Protein AF-0000000084916469 (afdb_homodimer)

Structure (mmCIF, N/CA/C/O backbone):
data_AF-0000000084916469-model_v1
#
loop_
_entity.id
_entity.type
_entity.pdbx_description
1 polymer 'Putative DNA binding protein'
#
loop_
_atom_site.group_PDB
_atom_site.id
_atom_site.type_symbol
_atom_site.label_atom_id
_atom_site.label_alt_id
_atom_site.label_comp_id
_atom_site.label_asym_id
_atom_site.label_entity_id
_atom_site.label_seq_id
_atom_site.pdbx_PDB_ins_code
_atom_site.Cartn_x
_atom_site.Cartn_y
_atom_site.Cartn_z
_atom_site.occupancy
_atom_site.B_iso_or_equiv
_atom_site.auth_seq_id
_atom_site.auth_comp_id
_atom_site.auth_asym_id
_atom_site.auth_atom_id
_atom_site.pdbx_PDB_model_num
ATOM 1 N N . MET A 1 1 ? -2.982 -16.844 7.406 1 73.62 1 MET A N 1
ATOM 2 C CA . MET A 1 1 ? -3.254 -16.688 5.98 1 73.62 1 MET A CA 1
ATOM 3 C C . MET A 1 1 ? -2 -16.953 5.156 1 73.62 1 MET A C 1
ATOM 5 O O . MET A 1 1 ? -0.889 -16.641 5.586 1 73.62 1 MET A O 1
ATOM 9 N N . GLU A 1 2 ? -2.219 -17.719 3.98 1 87.62 2 GLU A N 1
ATOM 10 C CA . GLU A 1 2 ? -1.067 -18.172 3.205 1 87.62 2 GLU A CA 1
ATOM 11 C C . GLU A 1 2 ? -0.455 -17.016 2.408 1 87.62 2 GLU A C 1
ATOM 13 O O . GLU A 1 2 ? -1.163 -16.109 1.979 1 87.62 2 GLU A O 1
ATOM 18 N N . SER A 1 3 ? 0.852 -16.906 2.395 1 94.69 3 SER A N 1
ATOM 19 C CA . SER A 1 3 ? 1.575 -16.016 1.499 1 94.69 3 SER A CA 1
ATOM 20 C C . SER A 1 3 ? 1.39 -16.422 0.041 1 94.69 3 SER A C 1
ATOM 22 O O . SER A 1 3 ? 0.866 -17.5 -0.247 1 94.69 3 SER A O 1
ATOM 24 N N . LEU A 1 4 ? 1.804 -15.539 -0.846 1 98.31 4 LEU A N 1
ATOM 25 C CA . LEU A 1 4 ? 1.754 -15.859 -2.27 1 98.31 4 LEU A CA 1
ATOM 26 C C . LEU A 1 4 ? 2.568 -17.109 -2.574 1 98.31 4 LEU A C 1
ATOM 28 O O . LEU A 1 4 ? 2.111 -17.984 -3.309 1 98.31 4 LEU A O 1
ATOM 32 N N . ALA A 1 5 ? 3.732 -17.203 -2.018 1 98.12 5 ALA A N 1
ATOM 33 C CA . ALA A 1 5 ? 4.625 -18.328 -2.238 1 98.12 5 ALA A CA 1
ATOM 34 C C . ALA A 1 5 ? 3.949 -19.641 -1.859 1 98.12 5 ALA A C 1
ATOM 36 O O . ALA A 1 5 ? 3.971 -20.609 -2.631 1 98.12 5 ALA A O 1
ATOM 37 N N . GLU A 1 6 ? 3.32 -19.656 -0.751 1 97.81 6 GLU A N 1
ATOM 38 C CA . GLU A 1 6 ? 2.656 -20.859 -0.253 1 97.81 6 GLU A CA 1
ATOM 39 C C . GLU A 1 6 ? 1.469 -21.234 -1.134 1 97.81 6 GLU A C 1
ATOM 41 O O . GLU A 1 6 ? 1.223 -22.422 -1.378 1 97.81 6 GLU A O 1
ATOM 46 N N . VAL A 1 7 ? 0.757 -20.219 -1.548 1 98.31 7 VAL A N 1
ATOM 47 C CA . VAL A 1 7 ? -0.399 -20.453 -2.406 1 98.31 7 VAL A CA 1
ATOM 48 C C . VAL A 1 7 ? 0.051 -21.109 -3.711 1 98.31 7 VAL A C 1
ATOM 50 O O . VAL A 1 7 ? -0.557 -22.078 -4.168 1 98.31 7 VAL A O 1
ATOM 53 N N . LEU A 1 8 ? 1.105 -20.594 -4.273 1 98.75 8 LEU A N 1
ATOM 54 C CA . LEU A 1 8 ? 1.618 -21.125 -5.531 1 98.75 8 LEU A CA 1
ATOM 55 C C . LEU A 1 8 ? 2.094 -22.562 -5.363 1 98.75 8 LEU A C 1
ATOM 57 O O . LEU A 1 8 ? 1.742 -23.438 -6.16 1 98.75 8 LEU A O 1
ATOM 61 N N . LYS A 1 9 ? 2.793 -22.781 -4.332 1 98.56 9 LYS A N 1
ATOM 62 C CA . LYS A 1 9 ? 3.318 -24.109 -4.07 1 98.56 9 LYS A CA 1
ATOM 63 C C . LYS A 1 9 ? 2.189 -25.125 -3.85 1 98.56 9 LYS A C 1
ATOM 65 O O . LYS A 1 9 ? 2.17 -26.188 -4.469 1 98.56 9 LYS A O 1
ATOM 70 N N . SER A 1 10 ? 1.299 -24.75 -3.006 1 98.5 10 SER A N 1
ATOM 71 C CA . SER A 1 10 ? 0.174 -25.625 -2.697 1 98.5 10 SER A CA 1
ATOM 72 C C . SER A 1 10 ? -0.641 -25.938 -3.945 1 98.5 10 SER A C 1
ATOM 74 O O . SER A 1 10 ? -1.065 -27.078 -4.145 1 98.5 10 SER A O 1
ATOM 76 N N . ALA A 1 11 ? -0.912 -24.969 -4.738 1 98.5 11 ALA A N 1
ATOM 77 C CA . ALA A 1 11 ? -1.689 -25.156 -5.957 1 98.5 11 ALA A CA 1
ATOM 78 C C . ALA A 1 11 ? -0.967 -26.078 -6.93 1 98.5 11 ALA A C 1
ATOM 80 O O . ALA A 1 11 ? -1.586 -26.953 -7.539 1 98.5 11 ALA A O 1
ATOM 81 N N . ARG A 1 12 ? 0.37 -25.812 -7.09 1 98.69 12 ARG A N 1
ATOM 82 C CA . ARG A 1 12 ? 1.152 -26.672 -7.969 1 98.69 12 ARG A CA 1
ATOM 83 C C . ARG A 1 12 ? 1.082 -28.125 -7.516 1 98.69 12 ARG A C 1
ATOM 85 O O . ARG A 1 12 ? 0.833 -29.016 -8.32 1 98.69 12 ARG A O 1
ATOM 92 N N . GLU A 1 13 ? 1.247 -28.328 -6.227 1 98.56 13 GLU A N 1
ATOM 93 C CA . GLU A 1 13 ? 1.249 -29.672 -5.66 1 98.56 13 GLU A CA 1
ATOM 94 C C . GLU A 1 13 ? -0.126 -30.328 -5.781 1 98.56 13 GLU A C 1
ATOM 96 O O . GLU A 1 13 ? -0.231 -31.516 -6.07 1 98.56 13 GLU A O 1
ATOM 101 N N . ALA A 1 14 ? -1.117 -29.609 -5.566 1 98.31 14 ALA A N 1
ATOM 102 C CA . ALA A 1 14 ? -2.484 -30.125 -5.664 1 98.31 14 ALA A CA 1
ATOM 103 C C . ALA A 1 14 ? -2.789 -30.609 -7.078 1 98.31 14 ALA A C 1
ATOM 105 O O . ALA A 1 14 ? -3.566 -31.547 -7.266 1 98.31 14 ALA A O 1
ATOM 106 N N . LYS A 1 15 ? -2.123 -30.016 -8.047 1 98 15 LYS A N 1
ATOM 107 C CA . LYS A 1 15 ? -2.344 -30.375 -9.445 1 98 15 LYS A CA 1
ATOM 108 C C . LYS A 1 15 ? -1.386 -31.484 -9.891 1 98 15 LYS A C 1
ATOM 110 O O . LYS A 1 15 ? -1.443 -31.938 -11.031 1 98 15 LYS A O 1
ATOM 115 N N . GLY A 1 16 ? -0.458 -31.734 -8.938 1 98.25 16 GLY A N 1
ATOM 116 C CA . GLY A 1 16 ? 0.503 -32.781 -9.234 1 98.25 16 GLY A CA 1
ATOM 117 C C . GLY A 1 16 ? 1.553 -32.375 -10.242 1 98.25 16 GLY A C 1
ATOM 118 O O . GLY A 1 16 ? 2.113 -33.219 -10.945 1 98.25 16 GLY A O 1
ATOM 119 N N . LEU A 1 17 ? 1.794 -31.156 -10.32 1 98.56 17 LEU A N 1
ATOM 120 C CA . LEU A 1 17 ? 2.754 -30.656 -11.297 1 98.56 17 LEU A CA 1
ATOM 121 C C . LEU A 1 17 ? 4.148 -30.547 -10.688 1 98.56 17 LEU A C 1
ATOM 123 O O . LEU A 1 17 ? 4.289 -30.203 -9.508 1 98.56 17 LEU A O 1
ATOM 127 N N . LEU A 1 18 ? 5.078 -30.828 -11.531 1 98.69 18 LEU A N 1
ATOM 128 C CA . LEU A 1 18 ? 6.461 -30.547 -11.164 1 98.69 18 LEU A CA 1
ATOM 129 C C . LEU A 1 18 ? 6.805 -29.078 -11.414 1 98.69 18 LEU A C 1
ATOM 131 O O . LEU A 1 18 ? 6.105 -28.391 -12.164 1 98.69 18 LEU A O 1
ATOM 135 N N . LEU A 1 19 ? 7.855 -28.609 -10.75 1 98.81 19 LEU A N 1
ATOM 136 C CA . LEU A 1 19 ? 8.281 -27.219 -10.945 1 98.81 19 LEU A CA 1
ATOM 137 C C . LEU A 1 19 ? 8.562 -26.938 -12.414 1 98.81 19 LEU A C 1
ATOM 139 O O . LEU A 1 19 ? 8.164 -25.891 -12.938 1 98.81 19 LEU A O 1
ATOM 143 N N . ARG A 1 20 ? 9.203 -27.891 -13.117 1 98.56 20 ARG A N 1
ATOM 144 C CA . ARG A 1 20 ? 9.586 -27.719 -14.516 1 98.56 20 ARG A CA 1
ATOM 145 C C . ARG A 1 20 ? 8.359 -27.625 -15.414 1 98.56 20 ARG A C 1
ATOM 147 O O . ARG A 1 20 ? 8.383 -26.953 -16.438 1 98.56 20 ARG A O 1
ATOM 154 N N . GLU A 1 21 ? 7.32 -28.266 -15.039 1 98.75 21 GLU A N 1
ATOM 155 C CA . GLU A 1 21 ? 6.09 -28.219 -15.82 1 98.75 21 GLU A CA 1
ATOM 156 C C . GLU A 1 21 ? 5.402 -26.859 -15.695 1 98.75 21 GLU A C 1
ATOM 158 O O . GLU A 1 21 ? 4.898 -26.328 -16.688 1 98.75 21 GLU A O 1
ATOM 163 N N . VAL A 1 22 ? 5.395 -26.359 -14.508 1 98.81 22 VAL A N 1
ATOM 164 C CA . VAL A 1 22 ? 4.855 -25.031 -14.32 1 98.81 22 VAL A CA 1
ATOM 165 C C . VAL A 1 22 ? 5.688 -24.016 -15.109 1 98.81 22 VAL A C 1
ATOM 167 O O . VAL A 1 22 ? 5.141 -23.156 -15.797 1 98.81 22 VAL A O 1
ATOM 170 N N . ALA A 1 23 ? 7.016 -24.109 -14.992 1 98.81 23 ALA A N 1
ATOM 171 C CA . ALA A 1 23 ? 7.938 -23.219 -15.695 1 98.81 23 ALA A CA 1
ATOM 172 C C . ALA A 1 23 ? 7.645 -23.203 -17.188 1 98.81 23 ALA A C 1
ATOM 174 O O . ALA A 1 23 ? 7.613 -22.125 -17.812 1 98.81 23 ALA A O 1
ATOM 175 N N . TYR A 1 24 ? 7.43 -24.312 -17.734 1 98.56 24 TYR A N 1
ATOM 176 C CA . TYR A 1 24 ? 7.098 -24.438 -19.156 1 98.56 24 TYR A CA 1
ATOM 177 C C . T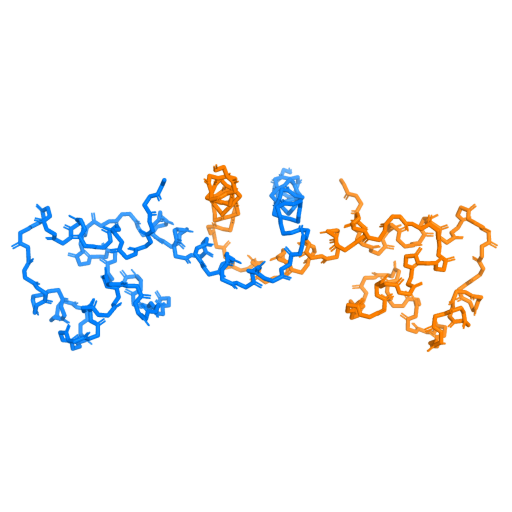YR A 1 24 ? 5.801 -23.703 -19.469 1 98.56 24 TYR A C 1
ATOM 179 O O . TYR A 1 24 ? 5.738 -22.938 -20.438 1 98.56 24 TYR A O 1
ATOM 187 N N . LEU A 1 25 ? 4.785 -23.891 -18.641 1 98.12 25 LEU A N 1
ATOM 188 C CA . LEU A 1 25 ? 3.459 -23.344 -18.875 1 98.12 25 LEU A CA 1
ATOM 189 C C . LEU A 1 25 ? 3.496 -21.812 -18.828 1 98.12 25 LEU A C 1
ATOM 191 O O . LEU A 1 25 ? 2.699 -21.141 -19.484 1 98.12 25 LEU A O 1
ATOM 195 N N . ILE A 1 26 ? 4.414 -21.25 -18.078 1 98.31 26 ILE A N 1
ATOM 196 C CA . ILE A 1 26 ? 4.406 -19.797 -17.922 1 98.31 26 ILE A CA 1
ATOM 197 C C . ILE A 1 26 ? 5.594 -19.203 -18.672 1 98.31 26 ILE A C 1
ATOM 199 O O . ILE A 1 26 ? 5.902 -18.016 -18.516 1 98.31 26 ILE A O 1
ATOM 203 N N . ASP A 1 27 ? 6.32 -20 -19.406 1 98.25 27 ASP A N 1
ATOM 204 C CA . ASP A 1 27 ? 7.441 -19.578 -20.234 1 98.25 27 ASP A CA 1
ATOM 205 C C . ASP A 1 27 ? 8.547 -18.953 -19.391 1 98.25 27 ASP A C 1
ATOM 207 O O . ASP A 1 27 ? 8.953 -17.812 -19.641 1 98.25 27 ASP A O 1
ATOM 211 N N . SER A 1 28 ? 8.953 -19.703 -18.406 1 98.12 28 SER A N 1
ATOM 212 C CA . SER A 1 28 ? 10 -19.266 -17.5 1 98.12 28 SER A CA 1
ATOM 213 C C . SER A 1 28 ? 10.977 -20.391 -17.172 1 98.12 28 SER A C 1
ATOM 215 O O . SER A 1 28 ? 10.867 -21.484 -17.734 1 98.12 28 SER A O 1
ATOM 217 N N . ASP A 1 29 ? 11.938 -20.078 -16.406 1 97.81 29 ASP A N 1
ATOM 218 C CA . ASP A 1 29 ? 12.883 -21.109 -15.984 1 97.81 29 ASP A CA 1
ATOM 219 C C . ASP A 1 29 ? 12.477 -21.719 -14.641 1 97.81 29 ASP A C 1
ATOM 221 O O . ASP A 1 29 ? 11.859 -21.047 -13.812 1 97.81 29 ASP A O 1
ATOM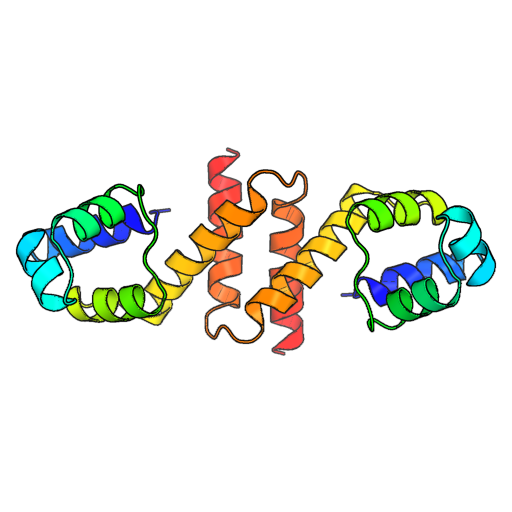 225 N N . THR A 1 30 ? 12.828 -23.016 -14.531 1 98.56 30 THR A N 1
ATOM 226 C CA . THR A 1 30 ? 12.469 -23.781 -13.344 1 98.56 30 THR A CA 1
ATOM 227 C C . THR A 1 30 ? 13.031 -23.141 -12.086 1 98.56 30 THR A C 1
ATOM 229 O O . THR A 1 30 ? 12.367 -23.109 -11.047 1 98.56 30 THR A O 1
ATOM 232 N N . ALA A 1 31 ? 14.148 -22.594 -12.141 1 98.69 31 ALA A N 1
ATOM 233 C CA . ALA A 1 31 ? 14.781 -21.953 -10.992 1 98.69 31 ALA A CA 1
ATOM 234 C C . ALA A 1 31 ? 13.977 -20.75 -10.516 1 98.69 31 ALA A C 1
ATOM 236 O O . ALA A 1 31 ? 13.836 -20.531 -9.305 1 98.69 31 ALA A O 1
ATOM 237 N N . LEU A 1 32 ? 13.508 -19.984 -11.391 1 98.56 32 LEU A N 1
ATOM 238 C CA . LEU A 1 32 ? 12.727 -18.797 -11.055 1 98.56 32 LEU A CA 1
ATOM 239 C C . LEU A 1 32 ? 11.414 -19.172 -10.383 1 98.56 32 LEU A C 1
ATOM 241 O O . LEU A 1 32 ? 11.023 -18.562 -9.383 1 98.56 32 LEU A O 1
ATOM 245 N N . VAL A 1 33 ? 10.766 -20.156 -10.922 1 98.69 33 VAL A N 1
ATOM 246 C CA . VAL A 1 33 ? 9.523 -20.625 -10.32 1 98.69 33 VAL A CA 1
ATOM 247 C C . VAL A 1 33 ? 9.789 -21.125 -8.898 1 98.69 33 VAL A C 1
ATOM 249 O O . VAL A 1 33 ? 9 -20.859 -7.988 1 98.69 33 VAL A O 1
ATOM 252 N N . SER A 1 34 ? 10.883 -21.812 -8.75 1 98.75 34 SER A N 1
ATOM 253 C CA . SER A 1 34 ? 11.273 -22.25 -7.41 1 98.75 34 SER A CA 1
ATOM 254 C C . SER A 1 34 ? 11.438 -21.078 -6.465 1 98.75 34 SER A C 1
ATOM 256 O O . SER A 1 34 ? 10.961 -21.109 -5.328 1 98.75 34 SER A O 1
ATOM 258 N N . LYS A 1 35 ? 12.062 -20.016 -6.922 1 98.69 35 LYS A N 1
ATOM 259 C CA . LYS A 1 35 ? 12.266 -18.828 -6.109 1 98.69 35 LYS A CA 1
ATOM 260 C C . LYS A 1 35 ? 10.93 -18.172 -5.75 1 98.69 35 LYS A C 1
ATOM 262 O O . LYS A 1 35 ? 10.781 -17.609 -4.664 1 98.69 35 LYS A O 1
ATOM 267 N N . PHE A 1 36 ? 9.953 -18.203 -6.66 1 98.62 36 PHE A N 1
ATOM 268 C CA . PHE A 1 36 ? 8.617 -17.688 -6.367 1 98.62 36 PHE A CA 1
ATOM 269 C C . PHE A 1 36 ? 7.988 -18.453 -5.211 1 98.62 36 PHE A C 1
ATOM 271 O O . PHE A 1 36 ? 7.477 -17.859 -4.262 1 98.62 36 PHE A O 1
ATOM 278 N N . GLU A 1 37 ? 8.148 -19.812 -5.25 1 98.25 37 GLU A N 1
ATOM 279 C CA . GLU A 1 37 ? 7.453 -20.672 -4.289 1 98.25 37 GLU A CA 1
ATOM 280 C C . GLU A 1 37 ? 8.148 -20.656 -2.934 1 98.25 37 GLU A C 1
ATOM 282 O O . GLU A 1 37 ? 7.578 -21.094 -1.931 1 98.25 37 GLU A O 1
ATOM 287 N N . LYS A 1 38 ? 9.391 -20.172 -2.928 1 97.31 38 LYS A N 1
ATOM 288 C CA . LYS A 1 38 ? 10.133 -20.047 -1.676 1 97.31 38 LYS A CA 1
ATOM 289 C C . LYS A 1 38 ? 10.008 -18.641 -1.1 1 97.31 38 LYS A C 1
ATOM 291 O O . LYS A 1 38 ? 10.406 -18.391 0.041 1 97.31 38 LYS A O 1
ATOM 296 N N . GLY A 1 39 ? 9.539 -17.766 -1.838 1 96.94 39 GLY A N 1
ATOM 297 C CA . GLY A 1 39 ? 9.398 -16.391 -1.399 1 96.94 39 GLY A CA 1
ATOM 298 C C . GLY A 1 39 ? 10.656 -15.562 -1.608 1 96.94 39 GLY A C 1
ATOM 299 O O . GLY A 1 39 ? 10.75 -14.438 -1.116 1 96.94 39 GLY A O 1
ATOM 300 N N . ASP A 1 40 ? 11.594 -16.078 -2.367 1 97.12 40 ASP A N 1
ATOM 301 C CA . ASP A 1 40 ? 12.875 -15.406 -2.586 1 97.12 40 ASP A CA 1
ATOM 302 C C . ASP A 1 40 ? 12.758 -14.336 -3.666 1 97.12 40 ASP A C 1
ATOM 304 O O . ASP A 1 40 ? 13.594 -13.43 -3.74 1 97.12 40 ASP A O 1
ATOM 308 N N . ARG A 1 41 ? 11.773 -14.461 -4.562 1 97.44 41 ARG A N 1
ATOM 309 C CA . ARG A 1 41 ? 11.477 -13.492 -5.621 1 97.44 41 ARG A CA 1
ATOM 310 C C . ARG A 1 41 ? 9.977 -13.32 -5.801 1 97.44 41 ARG A C 1
ATOM 312 O O . ARG A 1 41 ? 9.219 -14.289 -5.738 1 97.44 41 ARG A O 1
ATOM 319 N N . LYS A 1 42 ? 9.609 -12.133 -5.996 1 96.56 42 LYS A N 1
ATOM 320 C CA . LYS A 1 42 ? 8.195 -11.859 -6.258 1 96.56 42 LYS A CA 1
ATOM 321 C C . LYS A 1 42 ? 7.914 -11.812 -7.758 1 96.56 42 LYS A C 1
ATOM 323 O O . LYS A 1 42 ? 8.633 -11.148 -8.516 1 96.56 42 LYS A O 1
ATOM 328 N N . PRO A 1 43 ? 6.898 -12.484 -8.172 1 98.38 43 PRO A N 1
ATOM 329 C CA . PRO A 1 43 ? 6.531 -12.422 -9.586 1 98.38 43 PRO A CA 1
ATOM 330 C C . PRO A 1 43 ? 6.07 -11.031 -10.016 1 98.38 43 PRO A C 1
ATOM 332 O O . PRO A 1 43 ? 5.598 -10.25 -9.188 1 98.38 43 PRO A O 1
ATOM 335 N N . THR A 1 44 ? 6.23 -10.758 -11.297 1 97.44 44 THR A N 1
ATOM 336 C CA . THR A 1 44 ? 5.637 -9.562 -11.891 1 97.44 44 THR A CA 1
ATOM 337 C C . THR A 1 44 ? 4.141 -9.75 -12.109 1 97.44 44 THR A C 1
ATOM 339 O O . THR A 1 44 ? 3.621 -10.859 -11.961 1 97.44 44 THR A O 1
ATOM 342 N N . ARG A 1 45 ? 3.469 -8.719 -12.461 1 96.19 45 ARG A N 1
ATOM 343 C CA . ARG A 1 45 ? 2.037 -8.797 -12.742 1 96.19 45 ARG A CA 1
ATOM 344 C C . ARG A 1 45 ? 1.746 -9.781 -13.859 1 96.19 45 ARG A C 1
ATOM 346 O O . ARG A 1 45 ? 0.815 -10.586 -13.766 1 96.19 45 ARG A O 1
ATOM 353 N N . ILE A 1 46 ? 2.496 -9.695 -14.852 1 97.25 46 ILE A N 1
ATOM 354 C CA . ILE A 1 46 ? 2.324 -10.578 -16 1 97.25 46 ILE A CA 1
ATOM 355 C C . ILE A 1 46 ? 2.531 -12.031 -15.562 1 97.25 46 ILE A C 1
ATOM 357 O O . ILE A 1 46 ? 1.762 -12.914 -15.938 1 97.25 46 ILE A O 1
ATOM 361 N N . GLN A 1 47 ? 3.477 -12.273 -14.766 1 98.38 47 GLN A N 1
ATOM 362 C CA . GLN A 1 47 ? 3.762 -13.617 -14.273 1 98.38 47 GLN A CA 1
ATOM 363 C C . GLN A 1 47 ? 2.623 -14.141 -13.406 1 98.38 47 GLN A C 1
ATOM 365 O O . GLN A 1 47 ? 2.301 -15.328 -13.445 1 98.38 47 GLN A O 1
ATOM 370 N N . ILE A 1 48 ? 2.068 -13.25 -12.672 1 98.62 48 ILE A N 1
ATOM 371 C CA . ILE A 1 48 ? 0.939 -13.625 -11.828 1 98.62 48 ILE A CA 1
ATOM 372 C C . ILE A 1 48 ? -0.221 -14.102 -12.695 1 98.62 48 ILE A C 1
ATOM 374 O O . ILE A 1 48 ? -0.857 -15.117 -12.398 1 98.62 48 ILE A O 1
ATOM 378 N N . ASP A 1 49 ? -0.477 -1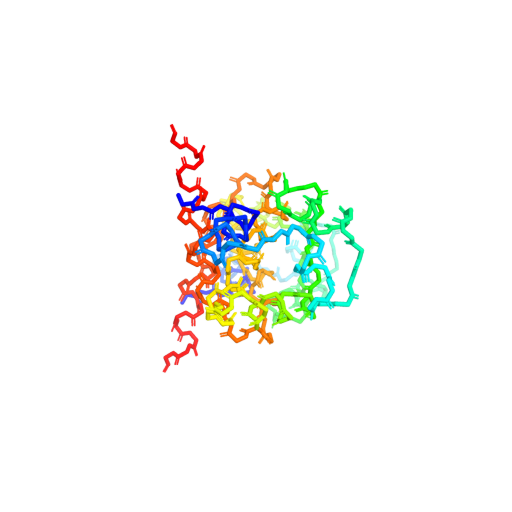3.414 -13.742 1 98.19 49 ASP A N 1
ATOM 379 C CA . ASP A 1 49 ? -1.562 -13.797 -14.641 1 98.19 49 ASP A CA 1
ATOM 380 C C . ASP A 1 49 ? -1.298 -15.164 -15.273 1 98.19 49 ASP A C 1
ATOM 382 O O . ASP A 1 49 ? -2.199 -16 -15.352 1 98.19 49 ASP A O 1
ATOM 386 N N . LYS A 1 50 ? -0.123 -15.359 -15.656 1 98.75 50 LYS A N 1
ATOM 387 C CA . LYS A 1 50 ? 0.255 -16.641 -16.234 1 98.75 50 LYS A CA 1
ATOM 388 C C . LYS A 1 50 ? 0.145 -17.766 -15.219 1 98.75 50 LYS A C 1
ATOM 390 O O . LYS A 1 50 ? -0.332 -18.859 -15.539 1 98.75 50 LYS A O 1
ATOM 395 N N . LEU A 1 51 ? 0.57 -17.484 -14.031 1 98.81 51 LEU A N 1
ATOM 396 C CA . LEU A 1 51 ? 0.524 -18.469 -12.969 1 98.81 51 LEU A CA 1
ATOM 397 C C . LEU A 1 51 ? -0.917 -18.828 -12.617 1 98.81 51 LEU A C 1
ATOM 399 O O . LEU A 1 51 ? -1.231 -20 -12.375 1 98.81 51 LEU A O 1
ATOM 403 N N . ALA A 1 52 ? -1.723 -17.812 -12.586 1 98.81 52 ALA A N 1
ATOM 404 C CA . ALA A 1 52 ? -3.135 -18.062 -12.312 1 98.81 52 ALA A CA 1
ATOM 405 C C . ALA A 1 52 ? -3.723 -19.047 -13.328 1 98.81 52 ALA A C 1
ATOM 407 O O . ALA A 1 52 ? -4.418 -20 -12.961 1 98.81 52 ALA A O 1
ATOM 408 N N . THR A 1 53 ? -3.379 -18.828 -14.547 1 98.62 53 THR A N 1
ATOM 409 C CA . THR A 1 53 ? -3.875 -19.672 -15.633 1 98.62 53 THR A CA 1
ATOM 410 C C . THR A 1 53 ? -3.277 -21.078 -15.539 1 98.62 53 THR A C 1
ATOM 412 O O . THR A 1 53 ? -4.004 -22.078 -15.555 1 98.62 53 THR A O 1
ATOM 415 N N . ALA A 1 54 ? -2 -21.141 -15.344 1 98.56 54 ALA A N 1
ATOM 416 C CA . ALA A 1 54 ? -1.276 -22.422 -15.328 1 98.56 54 ALA A CA 1
ATOM 417 C C . ALA A 1 54 ? -1.754 -23.297 -14.18 1 98.56 54 ALA A C 1
ATOM 419 O O . ALA A 1 54 ? -1.814 -24.531 -14.32 1 98.56 54 ALA A O 1
ATOM 420 N N . LEU A 1 55 ? -2.148 -22.703 -13.109 1 98.75 55 LEU A N 1
ATOM 421 C CA . LEU A 1 55 ? -2.467 -23.453 -11.906 1 98.75 55 LEU A CA 1
ATOM 422 C C . LEU A 1 55 ? -3.969 -23.469 -11.648 1 98.75 55 LEU A C 1
ATOM 424 O O . LEU A 1 55 ? -4.422 -23.906 -10.594 1 98.75 55 LEU A O 1
ATOM 428 N N . SER A 1 56 ? -4.738 -22.922 -12.562 1 98.44 56 SER A N 1
ATOM 429 C CA . SER A 1 56 ? -6.195 -22.875 -12.5 1 98.44 56 SER A CA 1
ATOM 430 C C . SER A 1 56 ? -6.668 -22.188 -11.227 1 98.44 56 SER A C 1
ATOM 432 O O . SER A 1 56 ? -7.523 -22.703 -10.508 1 98.44 56 SER A O 1
ATOM 434 N N . LEU A 1 57 ? -6.062 -21.062 -11.008 1 98.62 57 LEU A N 1
ATOM 435 C CA . LEU A 1 57 ? -6.445 -20.219 -9.883 1 98.62 57 LEU A CA 1
ATOM 436 C C . LEU A 1 57 ? -7.27 -19.031 -10.352 1 98.62 57 LEU A C 1
ATOM 438 O O . LEU A 1 57 ? -7.168 -18.609 -11.508 1 98.62 57 LEU A O 1
ATOM 442 N N . ASN A 1 58 ? -8.086 -18.547 -9.438 1 98.31 58 ASN A N 1
ATOM 443 C CA . ASN A 1 58 ? -8.797 -17.312 -9.727 1 98.31 58 ASN A CA 1
ATOM 444 C C . ASN A 1 58 ? -7.832 -16.125 -9.867 1 98.31 58 ASN A C 1
ATOM 446 O O . ASN A 1 58 ? -7.109 -15.805 -8.93 1 98.31 58 ASN A O 1
ATOM 450 N N . LYS A 1 59 ? -7.77 -15.523 -10.953 1 98.06 59 LYS A N 1
ATOM 451 C CA . LYS A 1 59 ? -6.82 -14.469 -11.297 1 98.06 59 LYS A CA 1
ATOM 452 C C . LYS A 1 59 ? -6.93 -13.297 -10.312 1 98.06 59 LYS A C 1
ATOM 454 O O . LYS A 1 59 ? -5.922 -12.844 -9.773 1 98.06 59 LYS A O 1
ATOM 459 N N . ASN A 1 60 ? -8.141 -12.844 -10.047 1 98.19 60 ASN A N 1
ATOM 460 C CA . ASN A 1 60 ? -8.344 -11.703 -9.164 1 98.19 60 ASN A CA 1
ATOM 461 C C . ASN A 1 60 ? -7.91 -12.016 -7.734 1 98.19 60 ASN A C 1
ATOM 463 O O . ASN A 1 60 ? -7.285 -11.18 -7.074 1 98.19 60 ASN A O 1
ATOM 467 N N . GLU A 1 61 ? -8.195 -13.195 -7.348 1 98.06 61 GLU A N 1
ATOM 468 C CA . GLU A 1 61 ? -7.793 -13.594 -6 1 98.06 61 GLU A CA 1
ATOM 469 C C . GLU A 1 61 ? -6.273 -13.656 -5.871 1 98.06 61 GLU A C 1
ATOM 471 O O . GLU A 1 61 ? -5.711 -13.172 -4.883 1 98.06 61 GLU A O 1
ATOM 476 N N . LEU A 1 62 ? -5.672 -14.227 -6.848 1 98.56 62 LEU A N 1
ATOM 477 C CA . LEU A 1 62 ? -4.219 -14.352 -6.801 1 98.56 62 LEU A CA 1
ATOM 478 C C . LEU A 1 62 ? -3.555 -12.977 -6.867 1 98.56 62 LEU A C 1
ATOM 480 O O . LEU A 1 62 ? -2.566 -12.727 -6.176 1 98.56 62 LEU A O 1
ATOM 484 N N . GLN A 1 63 ? -4.078 -12.117 -7.676 1 98.31 63 GLN A N 1
ATOM 485 C CA . GLN A 1 63 ? -3.564 -10.75 -7.77 1 98.31 63 GLN A CA 1
ATOM 486 C C . GLN A 1 63 ? -3.703 -10.016 -6.438 1 98.31 63 GLN A C 1
ATOM 488 O O . GLN A 1 63 ? -2.818 -9.25 -6.051 1 98.31 63 GLN A O 1
ATOM 493 N N . ALA A 1 64 ? -4.797 -10.242 -5.812 1 98.44 64 ALA A N 1
ATOM 494 C CA . ALA A 1 64 ? -5.012 -9.594 -4.52 1 98.44 64 ALA A CA 1
ATOM 495 C C . ALA A 1 64 ? -3.986 -10.062 -3.494 1 98.44 64 ALA A C 1
ATOM 497 O O . ALA A 1 64 ? -3.471 -9.266 -2.711 1 98.44 64 ALA A O 1
ATOM 498 N N . ILE A 1 65 ? -3.727 -11.336 -3.521 1 98.5 65 ILE A N 1
ATOM 499 C CA . ILE A 1 65 ? -2.727 -11.883 -2.613 1 98.5 65 ILE A CA 1
ATOM 500 C C . ILE A 1 65 ? -1.357 -11.289 -2.932 1 98.5 65 ILE A C 1
ATOM 502 O O . ILE A 1 65 ? -0.64 -10.852 -2.027 1 98.5 65 ILE A O 1
ATOM 506 N N . TRP A 1 66 ? -1.084 -11.234 -4.195 1 98.38 66 TRP A N 1
ATOM 507 C CA . TRP A 1 66 ? 0.177 -10.68 -4.676 1 98.38 66 TRP A CA 1
ATOM 508 C C . TRP A 1 66 ? 0.318 -9.219 -4.27 1 98.38 66 TRP A C 1
ATOM 510 O O . TRP A 1 66 ? 1.348 -8.812 -3.723 1 98.38 66 TRP A O 1
ATOM 520 N N . LEU A 1 67 ? -0.668 -8.445 -4.469 1 97.94 67 LEU A N 1
ATOM 521 C CA . LEU A 1 67 ? -0.656 -7.023 -4.145 1 97.94 67 LEU A CA 1
ATOM 522 C C . LEU A 1 67 ? -0.586 -6.809 -2.637 1 97.94 67 LEU A C 1
ATOM 524 O O . LEU A 1 67 ? 0.086 -5.887 -2.166 1 97.94 67 LEU A O 1
ATOM 528 N N . SER A 1 68 ? -1.295 -7.629 -1.908 1 98.12 68 SER A N 1
ATOM 529 C CA . SER A 1 68 ? -1.233 -7.523 -0.454 1 98.12 68 SER A CA 1
ATOM 530 C C . SER A 1 68 ? 0.187 -7.742 0.057 1 98.12 68 SER A C 1
ATOM 532 O O . SER A 1 68 ? 0.649 -7.027 0.948 1 98.12 68 SER A O 1
ATOM 534 N N . ASP A 1 69 ? 0.82 -8.781 -0.509 1 97.12 69 ASP A N 1
ATOM 535 C CA . ASP A 1 69 ? 2.197 -9.047 -0.109 1 97.12 69 ASP A CA 1
ATOM 536 C C . ASP A 1 69 ? 3.104 -7.867 -0.439 1 97.12 69 ASP A C 1
ATOM 538 O O . ASP A 1 69 ? 3.988 -7.516 0.344 1 97.12 69 ASP A O 1
ATOM 542 N N . LYS A 1 70 ? 2.865 -7.285 -1.55 1 96.56 70 LYS A N 1
ATOM 543 C CA . LYS A 1 70 ? 3.645 -6.121 -1.957 1 96.56 70 LYS A CA 1
ATOM 544 C C . LYS A 1 70 ? 3.418 -4.949 -1.008 1 96.56 70 LYS A C 1
ATOM 546 O O . LYS A 1 70 ? 4.359 -4.242 -0.65 1 96.56 70 LYS A O 1
ATOM 551 N N . LEU A 1 71 ? 2.174 -4.711 -0.659 1 97.62 71 LEU A N 1
ATOM 552 C CA . LEU A 1 71 ? 1.85 -3.652 0.29 1 97.62 71 LEU A CA 1
ATOM 553 C C . LEU A 1 71 ? 2.582 -3.863 1.611 1 97.62 71 LEU A C 1
ATOM 555 O O . LEU A 1 71 ? 3.166 -2.926 2.16 1 97.62 71 LEU A O 1
ATOM 559 N N . LEU A 1 72 ? 2.559 -5.078 2.043 1 96.56 72 LEU A N 1
ATOM 560 C CA . LEU A 1 72 ? 3.193 -5.387 3.32 1 96.56 72 LEU A CA 1
ATOM 561 C C . LEU A 1 72 ? 4.699 -5.148 3.25 1 96.56 72 LEU A C 1
ATOM 563 O O . LEU A 1 72 ? 5.301 -4.664 4.211 1 96.56 72 LEU A O 1
ATOM 567 N N . ASP A 1 73 ? 5.273 -5.523 2.141 1 95.81 73 ASP A N 1
ATOM 568 C CA . ASP A 1 73 ? 6.703 -5.277 1.962 1 95.81 73 ASP A CA 1
ATOM 569 C C . ASP A 1 73 ? 7.016 -3.785 2.021 1 95.81 73 ASP A C 1
ATOM 571 O O . ASP A 1 73 ? 8.008 -3.377 2.629 1 95.81 73 ASP A O 1
ATOM 575 N N . SER A 1 74 ? 6.203 -2.941 1.402 1 95.94 74 SER A N 1
ATOM 576 C CA . SER A 1 74 ? 6.438 -1.502 1.34 1 95.94 74 SER A CA 1
ATOM 577 C C . SER A 1 74 ? 6.203 -0.844 2.695 1 95.94 74 SER A C 1
ATOM 579 O O . SER A 1 74 ? 6.742 0.228 2.973 1 95.94 74 SER A O 1
ATOM 581 N N . LEU A 1 75 ? 5.461 -1.474 3.543 1 97.44 75 LEU A N 1
ATOM 582 C CA . LEU A 1 75 ? 5.039 -0.882 4.809 1 97.44 75 LEU A CA 1
ATOM 583 C C . LEU A 1 75 ? 5.887 -1.413 5.965 1 97.44 75 LEU A C 1
ATOM 585 O O . LEU A 1 75 ? 5.641 -1.072 7.125 1 97.44 75 LEU A O 1
ATOM 589 N N . LYS A 1 76 ? 6.832 -2.316 5.723 1 95 76 LYS A N 1
ATOM 590 C CA .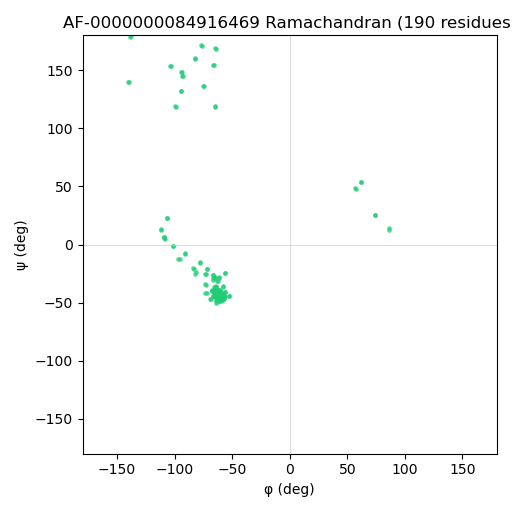 LYS A 1 76 ? 7.547 -3.08 6.738 1 95 76 LYS A CA 1
ATOM 591 C C . LYS A 1 76 ? 8.227 -2.156 7.746 1 95 76 LYS A C 1
ATOM 593 O O . LYS A 1 76 ? 8.375 -2.51 8.914 1 95 76 LYS A O 1
ATOM 598 N N . ASN A 1 77 ? 8.57 -0.896 7.453 1 95.5 77 ASN A N 1
ATOM 599 C CA . ASN A 1 77 ? 9.289 -0.01 8.359 1 95.5 77 ASN A CA 1
ATOM 600 C C . ASN A 1 77 ? 8.406 1.138 8.844 1 95.5 77 ASN A C 1
ATOM 602 O O . ASN A 1 77 ? 8.891 2.086 9.461 1 95.5 77 ASN A O 1
ATOM 606 N N . GLU A 1 78 ? 7.133 1 8.609 1 96.75 78 GLU A N 1
ATOM 607 C CA . GLU A 1 78 ? 6.188 2.043 8.984 1 96.75 78 GLU A CA 1
ATOM 608 C C . GLU A 1 78 ? 5.488 1.702 10.305 1 96.75 78 GLU A C 1
ATOM 610 O O . GLU A 1 78 ? 4.738 0.727 10.375 1 96.75 78 GLU A O 1
ATOM 615 N N . GLU A 1 79 ? 5.711 2.576 11.242 1 96.81 79 GLU A N 1
ATOM 616 C CA . GLU A 1 79 ? 5.129 2.334 12.562 1 96.81 79 GLU A CA 1
ATOM 617 C C . GLU A 1 79 ? 3.605 2.412 12.516 1 96.81 79 GLU A C 1
ATOM 619 O O . GLU A 1 79 ? 2.92 1.734 13.289 1 96.81 79 GLU A O 1
ATOM 624 N N . VAL A 1 80 ? 3.041 3.146 11.594 1 98 80 VAL A N 1
ATOM 625 C CA . VAL A 1 80 ? 1.606 3.404 11.562 1 98 80 VAL A CA 1
ATOM 626 C C . VAL A 1 80 ? 0.962 2.596 10.438 1 98 80 VAL A C 1
ATOM 628 O O . VAL A 1 80 ? -0.141 2.916 9.984 1 98 80 VAL A O 1
ATOM 631 N N . ALA A 1 81 ? 1.589 1.542 10.023 1 98.19 81 ALA A N 1
ATOM 632 C CA . ALA A 1 81 ? 1.183 0.791 8.836 1 98.19 81 ALA A CA 1
ATOM 633 C C . ALA A 1 81 ? -0.225 0.226 9 1 98.19 81 ALA A C 1
ATOM 635 O O . ALA A 1 81 ? -1.049 0.321 8.094 1 98.19 81 ALA A O 1
ATOM 636 N N . LEU A 1 82 ? -0.513 -0.353 10.125 1 98.19 82 LEU A N 1
ATOM 637 C CA . LEU A 1 82 ? -1.819 -0.962 10.344 1 98.19 82 LEU A CA 1
ATOM 638 C C . LEU A 1 82 ? -2.928 0.083 10.266 1 98.19 82 LEU A C 1
ATOM 640 O O . LEU A 1 82 ? -3.947 -0.135 9.609 1 98.19 82 LEU A O 1
ATOM 644 N N . GLU A 1 83 ? -2.734 1.158 10.883 1 98.19 83 GLU A N 1
ATOM 645 C CA . GLU A 1 83 ? -3.703 2.25 10.844 1 98.19 83 GLU A CA 1
ATOM 646 C C . GLU A 1 83 ? -3.895 2.76 9.414 1 98.19 83 GLU A C 1
ATOM 648 O O . GLU A 1 83 ? -5.023 3.029 8.992 1 98.19 83 GLU A O 1
ATOM 653 N N . ALA A 1 84 ? -2.842 2.902 8.703 1 98.44 84 ALA A N 1
ATOM 654 C CA . ALA A 1 84 ? -2.891 3.398 7.328 1 98.44 84 ALA A CA 1
ATOM 655 C C . ALA A 1 84 ? -3.672 2.447 6.426 1 98.44 84 ALA A C 1
ATOM 657 O O . ALA A 1 84 ? -4.477 2.885 5.602 1 98.44 84 ALA A O 1
ATOM 658 N N . LEU A 1 85 ? -3.428 1.211 6.574 1 98.5 85 LEU A N 1
ATOM 659 C CA . LEU A 1 85 ? -4.152 0.212 5.797 1 98.5 85 LEU A CA 1
ATOM 660 C C . LEU A 1 85 ? -5.648 0.286 6.078 1 98.5 85 LEU A C 1
ATOM 662 O O . LEU A 1 85 ? -6.461 0.28 5.148 1 98.5 85 LEU A O 1
ATOM 666 N N . LYS A 1 86 ? -5.953 0.318 7.312 1 98 86 LYS A N 1
ATOM 667 C CA . LYS A 1 86 ? -7.355 0.39 7.719 1 98 86 LYS A CA 1
ATOM 668 C C . LYS A 1 86 ? -8.031 1.638 7.152 1 98 86 LYS A C 1
ATOM 670 O O . LYS A 1 86 ? -9.133 1.562 6.609 1 98 86 LYS A O 1
ATOM 675 N N . LEU A 1 87 ? -7.406 2.727 7.258 1 98 87 LEU A N 1
ATOM 676 C CA . LEU A 1 87 ? -7.945 3.986 6.758 1 98 87 LEU A CA 1
ATOM 677 C C . LEU A 1 87 ? -8.125 3.939 5.246 1 98 87 LEU A C 1
ATOM 679 O O . LEU A 1 87 ? -9.141 4.398 4.723 1 98 87 LEU A O 1
ATOM 683 N N . ALA A 1 88 ? -7.133 3.455 4.578 1 97.81 88 ALA A N 1
ATOM 684 C CA . ALA A 1 88 ? -7.211 3.352 3.123 1 97.81 88 ALA A CA 1
ATOM 685 C C . ALA A 1 88 ? -8.391 2.484 2.697 1 97.81 88 ALA A C 1
ATOM 687 O O . ALA A 1 88 ? -9.102 2.816 1.746 1 97.81 88 ALA A O 1
ATOM 688 N N . GLU A 1 89 ? -8.516 1.374 3.355 1 97.94 89 GLU A N 1
ATOM 689 C CA . GLU A 1 89 ? -9.633 0.483 3.061 1 97.94 89 GLU A CA 1
ATOM 690 C C . GLU A 1 89 ? -10.969 1.2 3.229 1 97.94 89 GLU A C 1
ATOM 692 O O . GLU A 1 89 ? -11.836 1.111 2.361 1 97.94 89 GLU A O 1
ATOM 697 N N . ILE A 1 90 ? -11.117 1.916 4.305 1 97.25 90 ILE A N 1
ATOM 698 C CA . ILE A 1 90 ? -12.352 2.625 4.609 1 97.25 90 ILE A CA 1
ATOM 699 C C . ILE A 1 90 ? -12.602 3.701 3.555 1 97.25 90 ILE A C 1
ATOM 701 O O . ILE A 1 90 ? -13.719 3.826 3.037 1 97.25 90 ILE A O 1
ATOM 705 N N . LYS A 1 91 ? -11.594 4.465 3.254 1 96.19 91 LYS A N 1
ATOM 706 C CA . LYS A 1 91 ? -11.727 5.523 2.256 1 96.19 91 LYS A CA 1
ATOM 707 C C . LYS A 1 91 ? -12.133 4.949 0.899 1 96.19 91 LYS A C 1
ATOM 709 O O . LYS A 1 91 ? -12.938 5.547 0.184 1 96.19 91 LYS A O 1
ATOM 714 N N . MET A 1 92 ? -11.523 3.814 0.591 1 96.19 92 MET A N 1
ATOM 715 C CA . MET A 1 92 ? -11.836 3.188 -0.689 1 96.19 92 MET A CA 1
ATOM 716 C C . MET A 1 92 ? -13.297 2.742 -0.735 1 96.19 92 MET A C 1
ATOM 718 O O . MET A 1 92 ? -13.969 2.906 -1.755 1 96.19 92 MET A O 1
ATOM 722 N N . ILE A 1 93 ? -13.773 2.189 0.325 1 95.81 93 ILE A N 1
ATOM 723 C CA . ILE A 1 93 ? -15.156 1.737 0.408 1 95.81 93 ILE A CA 1
ATOM 724 C C . ILE A 1 93 ? -16.094 2.93 0.248 1 95.81 93 ILE A C 1
ATOM 726 O O . ILE A 1 93 ? -17.094 2.846 -0.469 1 95.81 93 ILE A O 1
ATOM 730 N N . LYS A 1 94 ? -15.742 4.012 0.812 1 94.19 94 LYS A N 1
ATOM 731 C CA . LYS A 1 94 ? -16.594 5.199 0.771 1 94.19 94 LYS A CA 1
ATOM 732 C C . LYS A 1 94 ? -16.578 5.836 -0.616 1 94.19 94 LYS A C 1
ATOM 734 O O . LYS A 1 94 ? -17.562 6.449 -1.029 1 94.19 94 LYS A O 1
ATOM 739 N N . SER A 1 95 ? -15.43 5.754 -1.271 1 89.75 95 SER A N 1
ATOM 740 C CA . SER A 1 95 ? -15.32 6.328 -2.609 1 89.75 95 SER A CA 1
ATOM 741 C C . SER A 1 95 ? -16.062 5.477 -3.635 1 89.75 95 SER A C 1
ATOM 743 O O . SER A 1 95 ? -16.453 5.977 -4.695 1 89.75 95 SER A O 1
ATOM 745 N N . ARG A 1 96 ? -16.25 4.215 -3.416 1 81.62 96 ARG A N 1
ATOM 746 C CA . ARG A 1 96 ? -16.953 3.322 -4.328 1 81.62 96 ARG A CA 1
ATOM 747 C C . ARG A 1 96 ? -18.469 3.398 -4.105 1 81.62 96 ARG A C 1
ATOM 749 O O . ARG A 1 96 ? -19.25 3.055 -4.992 1 81.62 96 ARG A O 1
ATOM 756 N N . LYS A 1 97 ? -18.844 3.834 -3.02 1 72.25 97 LYS A N 1
ATOM 757 C CA . LYS A 1 97 ? -20.266 4.09 -2.797 1 72.25 97 LYS A CA 1
ATOM 758 C C . LYS A 1 97 ? -20.688 5.414 -3.428 1 72.25 97 LYS A C 1
ATOM 760 O O . LYS A 1 97 ? -21.812 5.535 -3.928 1 72.25 97 LYS A O 1
ATOM 765 N N . MET B 1 1 ? -14.648 10.516 5.234 1 73.06 1 MET B N 1
ATOM 766 C CA . MET B 1 1 ? -13.383 10.719 5.934 1 73.06 1 MET B CA 1
ATOM 767 C C . MET B 1 1 ? -12.531 11.758 5.215 1 73.06 1 MET B C 1
ATOM 769 O O . MET B 1 1 ? -12.547 11.844 3.986 1 73.06 1 MET B O 1
ATOM 773 N N . GLU B 1 2 ? -11.883 12.695 6.082 1 87.12 2 GLU B N 1
ATOM 774 C CA . GLU B 1 2 ? -11.164 13.828 5.5 1 87.12 2 GLU B CA 1
ATOM 775 C C . GLU B 1 2 ? -9.844 13.383 4.883 1 87.12 2 GLU B C 1
ATOM 777 O O . GLU B 1 2 ? -9.211 12.445 5.367 1 87.12 2 GLU B O 1
ATOM 782 N N . SER B 1 3 ? -9.516 13.867 3.717 1 94.5 3 SER B N 1
ATOM 783 C CA . SER B 1 3 ? -8.195 13.719 3.123 1 94.5 3 SER B CA 1
ATOM 784 C C . SER B 1 3 ? -7.137 14.453 3.945 1 94.5 3 SER B C 1
ATOM 786 O O . SER B 1 3 ? -7.465 15.211 4.855 1 94.5 3 SER B O 1
ATOM 788 N N . LEU B 1 4 ? -5.883 14.195 3.617 1 98.31 4 LEU B N 1
ATOM 789 C CA . LEU B 1 4 ? -4.789 14.891 4.281 1 98.31 4 LEU B CA 1
ATOM 790 C C . LEU B 1 4 ? -4.91 16.406 4.078 1 98.31 4 LEU B C 1
ATOM 792 O O . LEU B 1 4 ? -4.746 17.172 5.027 1 98.31 4 LEU B O 1
ATOM 796 N N . ALA B 1 5 ? -5.207 16.812 2.9 1 98.12 5 ALA B N 1
ATOM 797 C CA . ALA B 1 5 ? -5.336 18.219 2.561 1 98.12 5 ALA B CA 1
ATOM 798 C C . ALA B 1 5 ? -6.383 18.906 3.436 1 98.12 5 ALA B C 1
ATOM 800 O O . ALA B 1 5 ? -6.129 19.969 4.004 1 98.12 5 ALA B O 1
ATOM 801 N N . GLU B 1 6 ? -7.477 18.281 3.588 1 97.75 6 GLU B N 1
ATOM 802 C CA . GLU B 1 6 ? -8.578 18.828 4.371 1 97.75 6 GLU B CA 1
ATOM 803 C C . GLU B 1 6 ? -8.219 18.906 5.852 1 97.75 6 GLU B C 1
ATOM 805 O O . GLU B 1 6 ? -8.578 19.875 6.535 1 97.75 6 GLU B O 1
ATOM 810 N N . VAL B 1 7 ? -7.555 17.875 6.285 1 98.31 7 VAL B N 1
ATOM 811 C CA . VAL B 1 7 ? -7.145 17.844 7.684 1 98.31 7 VAL B CA 1
ATOM 812 C C . VAL B 1 7 ? -6.203 19.016 7.977 1 98.31 7 VAL B C 1
ATOM 814 O O . VAL B 1 7 ? -6.355 19.703 8.984 1 98.31 7 VAL B O 1
ATOM 817 N N . LEU B 1 8 ? -5.266 19.219 7.094 1 98.69 8 LEU B N 1
ATOM 818 C CA . LEU B 1 8 ? -4.297 20.297 7.273 1 98.69 8 LEU B CA 1
ATOM 819 C C . LEU B 1 8 ? -4.984 21.656 7.258 1 98.69 8 LEU B C 1
ATOM 821 O O . LEU B 1 8 ? -4.746 22.484 8.133 1 98.69 8 LEU B O 1
ATOM 825 N N . LYS B 1 9 ? -5.848 21.812 6.352 1 98.56 9 LYS B N 1
ATOM 826 C CA . LYS B 1 9 ? -6.566 23.078 6.227 1 98.56 9 LYS B CA 1
ATOM 827 C C . LYS B 1 9 ? -7.426 23.344 7.457 1 98.56 9 LYS B C 1
ATOM 829 O O . LYS B 1 9 ? -7.363 24.422 8.039 1 98.56 9 LYS B O 1
ATOM 834 N N . SER B 1 10 ? -8.172 22.375 7.801 1 98.44 10 SER B N 1
ATOM 835 C CA . SER B 1 10 ? -9.062 22.5 8.953 1 98.44 10 SER B CA 1
ATOM 836 C C . SER B 1 10 ? -8.273 22.812 10.227 1 98.44 10 SER B C 1
ATOM 838 O O . SER B 1 10 ? -8.688 23.641 11.031 1 98.44 10 SER B O 1
ATOM 840 N N . ALA B 1 11 ? -7.203 22.125 10.43 1 98.5 11 ALA B N 1
ATOM 841 C CA . ALA B 1 11 ? -6.375 22.328 11.617 1 98.5 11 ALA B CA 1
ATOM 842 C C . ALA B 1 11 ? -5.793 23.75 11.641 1 98.5 11 ALA B C 1
ATOM 844 O O . ALA B 1 11 ? -5.773 24.406 12.68 1 98.5 11 ALA B O 1
ATOM 845 N N . ARG B 1 12 ? -5.266 24.156 10.445 1 98.69 12 ARG B N 1
ATOM 846 C CA . ARG B 1 12 ? -4.723 25.516 10.359 1 98.69 12 ARG B CA 1
ATOM 847 C C . ARG B 1 12 ? -5.777 26.547 10.719 1 98.69 12 ARG B C 1
ATOM 849 O O . ARG B 1 12 ? -5.52 27.453 11.523 1 98.69 12 ARG B O 1
ATOM 856 N N . GLU B 1 13 ? -6.961 26.375 10.18 1 98.56 13 GLU B N 1
ATOM 857 C CA . GLU B 1 13 ? -8.055 27.312 10.406 1 98.56 13 GLU B CA 1
ATOM 858 C C . GLU B 1 13 ? -8.516 27.297 11.859 1 98.56 13 GLU B C 1
ATOM 860 O O . GLU B 1 13 ? -8.812 28.344 12.445 1 98.56 13 GLU B O 1
ATOM 865 N N . ALA B 1 14 ? -8.578 26.203 12.406 1 98.31 14 ALA B N 1
ATOM 866 C CA . ALA B 1 14 ? -9 26.047 13.805 1 98.31 14 ALA B CA 1
ATOM 867 C C . ALA B 1 14 ? -8.039 26.781 14.742 1 98.31 14 ALA B C 1
ATOM 869 O O . ALA B 1 14 ? -8.445 27.281 15.789 1 98.31 14 ALA B O 1
ATOM 870 N N . LYS B 1 15 ? -6.801 26.891 14.328 1 98 15 LYS B N 1
ATOM 871 C CA . LYS B 1 15 ? -5.781 27.547 15.141 1 98 15 LYS B CA 1
ATOM 872 C C . LYS B 1 15 ? -5.691 29.031 14.82 1 98 15 LYS B C 1
ATOM 874 O O . LYS B 1 15 ? -4.906 29.766 15.438 1 98 15 LYS B O 1
ATOM 879 N N . GLY B 1 16 ? -6.461 29.359 13.742 1 98.19 16 GLY B N 1
ATOM 880 C CA . GLY B 1 16 ? -6.477 30.766 13.359 1 98.19 16 GLY B CA 1
ATOM 881 C C . GLY B 1 16 ? -5.195 31.203 12.672 1 98.19 16 GLY B C 1
ATOM 882 O O . GLY B 1 16 ? -4.84 32.375 12.711 1 98.19 16 GLY B O 1
ATO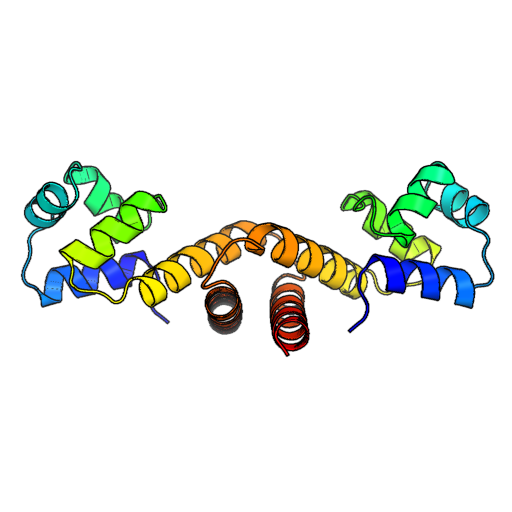M 883 N N . LEU B 1 17 ? -4.539 30.312 12.094 1 98.56 17 LEU B N 1
ATOM 884 C CA . LEU B 1 17 ? -3.271 30.641 11.453 1 98.56 17 LEU B CA 1
ATOM 885 C C . LEU B 1 17 ? -3.482 30.969 9.977 1 98.56 17 LEU B C 1
ATOM 887 O O . LEU B 1 17 ? -4.332 30.375 9.312 1 98.56 17 LEU B O 1
ATOM 891 N N . LEU B 1 18 ? -2.684 31.875 9.562 1 98.69 18 LEU B N 1
ATOM 892 C CA . LEU B 1 18 ? -2.6 32.125 8.125 1 98.69 18 LEU B CA 1
ATOM 893 C C . LEU B 1 18 ? -1.666 31.141 7.445 1 98.69 18 LEU B C 1
ATOM 895 O O . LEU B 1 18 ? -0.839 30.516 8.109 1 98.69 18 LEU B O 1
ATOM 899 N N . LEU B 1 19 ? -1.815 31 6.129 1 98.81 19 LEU B N 1
ATOM 900 C CA . LEU B 1 19 ? -0.949 30.094 5.383 1 98.81 19 LEU B CA 1
ATOM 901 C C . LEU B 1 19 ? 0.519 30.453 5.586 1 98.81 19 LEU B C 1
ATOM 903 O O . LEU B 1 19 ? 1.357 29.578 5.785 1 98.81 19 LEU B O 1
ATOM 907 N N . ARG B 1 20 ? 0.842 31.781 5.594 1 98.56 20 ARG B N 1
ATOM 908 C CA . ARG B 1 20 ? 2.219 32.25 5.711 1 98.56 20 ARG B CA 1
ATOM 909 C C . ARG B 1 20 ? 2.797 31.922 7.082 1 98.56 20 ARG B C 1
ATOM 911 O O . ARG B 1 20 ? 4.004 31.688 7.215 1 98.56 20 ARG B O 1
ATOM 918 N N . GLU B 1 21 ? 1.972 31.859 8.062 1 98.75 21 GLU B N 1
ATOM 919 C CA . GLU B 1 21 ? 2.43 31.531 9.406 1 98.75 21 GLU B CA 1
ATOM 920 C C . GLU B 1 21 ? 2.787 30.047 9.523 1 98.75 21 GLU B C 1
ATOM 922 O O . GLU B 1 21 ? 3.791 29.703 10.148 1 98.75 21 GLU B O 1
ATOM 927 N N . VAL B 1 22 ? 1.968 29.25 8.93 1 98.81 22 VAL B N 1
ATOM 928 C CA . VAL B 1 22 ? 2.289 27.828 8.898 1 98.81 22 VAL B CA 1
ATOM 929 C C . VAL B 1 22 ? 3.592 27.609 8.133 1 98.81 22 VAL B C 1
ATOM 931 O O . VAL B 1 22 ? 4.465 26.859 8.578 1 98.81 22 VAL B O 1
ATOM 934 N N . ALA B 1 23 ? 3.709 28.25 6.965 1 98.75 23 ALA B N 1
ATOM 935 C CA . ALA B 1 23 ? 4.902 28.141 6.129 1 98.75 23 ALA B CA 1
ATOM 936 C C . ALA B 1 23 ? 6.16 28.469 6.922 1 98.75 23 ALA B C 1
ATOM 938 O O . ALA B 1 23 ? 7.168 27.766 6.828 1 98.75 23 ALA B O 1
ATOM 939 N N . TYR B 1 24 ? 6.098 29.484 7.668 1 98.56 24 TYR B N 1
ATOM 940 C CA . TYR B 1 24 ? 7.211 29.906 8.516 1 98.56 24 TYR B CA 1
ATOM 941 C C . TYR B 1 24 ? 7.562 28.812 9.531 1 98.56 24 TYR B C 1
ATOM 943 O O . TYR B 1 24 ? 8.727 28.453 9.688 1 98.56 24 TYR B O 1
ATOM 951 N N . LEU B 1 25 ? 6.547 28.25 10.172 1 98.06 25 LEU B N 1
ATOM 952 C CA . LEU B 1 25 ? 6.742 27.266 11.234 1 98.06 25 LEU B CA 1
ATOM 953 C C . LEU B 1 25 ? 7.379 26 10.688 1 98.06 25 LEU B C 1
ATOM 955 O O . LEU B 1 25 ? 8.102 25.297 11.414 1 98.06 25 LEU B O 1
ATOM 959 N N . ILE B 1 26 ? 7.152 25.703 9.438 1 98.31 26 ILE B N 1
ATOM 960 C CA . ILE B 1 26 ? 7.664 24.438 8.922 1 98.31 26 ILE B CA 1
ATOM 961 C C . ILE B 1 26 ? 8.82 24.703 7.961 1 98.31 26 ILE B C 1
ATOM 963 O O . ILE B 1 26 ? 9.273 23.797 7.25 1 98.31 26 ILE B O 1
ATOM 967 N N . ASP B 1 27 ? 9.242 25.922 7.848 1 98.25 27 ASP B N 1
ATOM 968 C CA . ASP B 1 27 ? 10.383 26.344 7.039 1 98.25 27 ASP B CA 1
ATOM 969 C C . ASP B 1 27 ? 10.156 26.031 5.562 1 98.25 27 ASP B C 1
ATOM 971 O O . ASP B 1 27 ? 10.961 25.344 4.934 1 98.25 27 ASP B O 1
ATOM 975 N N . SER B 1 28 ? 9.031 26.516 5.098 1 98.12 28 SER B N 1
ATOM 976 C CA . SER B 1 28 ? 8.648 26.312 3.707 1 98.12 28 SER B CA 1
ATOM 977 C C . SER B 1 28 ? 8.055 27.594 3.102 1 98.12 28 SER B C 1
ATOM 979 O O . SER B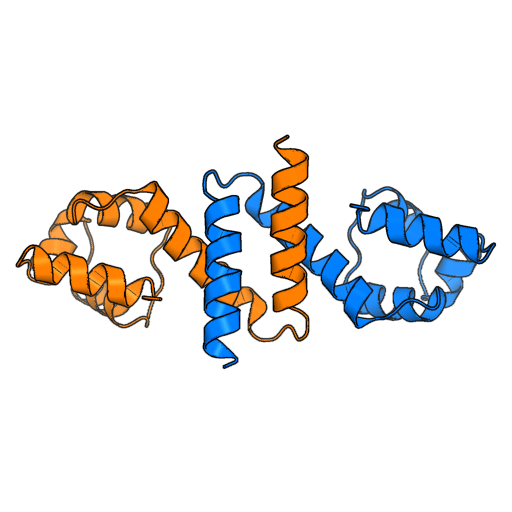 1 28 ? 8.008 28.625 3.76 1 98.12 28 SER B O 1
ATOM 981 N N . ASP B 1 29 ? 7.703 27.516 1.887 1 97.81 29 ASP B N 1
ATOM 982 C CA . ASP B 1 29 ? 7.066 28.656 1.242 1 97.81 29 ASP B CA 1
ATOM 983 C C . ASP B 1 29 ? 5.547 28.547 1.305 1 97.81 29 ASP B C 1
ATOM 985 O O . ASP B 1 29 ? 4.996 27.453 1.314 1 97.81 29 ASP B O 1
ATOM 989 N N . THR B 1 30 ? 4.949 29.734 1.371 1 98.56 30 THR B N 1
ATOM 990 C CA . THR B 1 30 ? 3.5 29.844 1.498 1 98.56 30 THR B CA 1
ATOM 991 C C . THR B 1 30 ? 2.805 29.141 0.337 1 98.56 30 THR B C 1
ATOM 993 O O . THR B 1 30 ? 1.773 28.484 0.525 1 98.56 30 THR B O 1
ATOM 996 N N . ALA B 1 31 ? 3.324 29.188 -0.796 1 98.69 31 ALA B N 1
ATOM 997 C CA . ALA B 1 31 ? 2.729 28.562 -1.976 1 98.69 31 ALA B CA 1
ATOM 998 C C . ALA B 1 31 ? 2.688 27.047 -1.834 1 98.69 31 ALA B C 1
ATOM 1000 O O . ALA B 1 31 ? 1.708 26.406 -2.225 1 98.69 31 ALA B O 1
ATOM 1001 N N . LEU B 1 32 ? 3.703 26.484 -1.351 1 98.56 32 LEU B N 1
ATOM 1002 C CA . LEU B 1 32 ? 3.783 25.047 -1.174 1 98.56 32 LEU B CA 1
ATOM 1003 C C . LEU B 1 32 ? 2.758 24.562 -0.152 1 98.56 32 LEU B C 1
ATOM 1005 O O . LEU B 1 32 ? 2.082 23.562 -0.371 1 98.56 32 LEU B O 1
ATOM 1009 N N . VAL B 1 33 ? 2.66 25.266 0.933 1 98.69 33 VAL B N 1
ATOM 1010 C CA . VAL B 1 33 ? 1.679 24.922 1.953 1 98.69 33 VAL B CA 1
ATOM 1011 C C . VAL B 1 33 ? 0.272 24.984 1.362 1 98.69 33 VAL B C 1
ATOM 1013 O O . VAL B 1 33 ? -0.566 24.125 1.638 1 98.69 33 VAL B O 1
ATOM 1016 N N . SER B 1 34 ? 0.053 26 0.571 1 98.75 34 SER B N 1
ATOM 1017 C CA . SER B 1 34 ? -1.231 26.109 -0.112 1 98.75 34 SER B CA 1
ATOM 1018 C C . SER B 1 34 ? -1.504 24.891 -0.982 1 98.75 34 SER B C 1
ATOM 1020 O O . SER B 1 34 ? -2.609 24.344 -0.966 1 98.75 34 SER B O 1
ATOM 1022 N N . LYS B 1 35 ? -0.516 24.438 -1.705 1 98.69 35 LYS B N 1
ATOM 1023 C CA . LYS B 1 35 ? -0.659 23.266 -2.561 1 98.69 35 LYS B CA 1
ATOM 1024 C C . LYS B 1 35 ? -0.948 22.016 -1.734 1 98.69 35 LYS B C 1
ATOM 1026 O O . LYS B 1 35 ? -1.681 21.125 -2.176 1 98.69 35 LYS B O 1
ATOM 1031 N N . PHE B 1 36 ? -0.355 21.891 -0.537 1 98.62 36 PHE B N 1
ATOM 1032 C CA . PHE B 1 36 ? -0.652 20.781 0.356 1 98.62 36 PHE B CA 1
ATOM 1033 C C . PHE B 1 36 ? -2.129 20.766 0.735 1 98.62 36 PHE B C 1
ATOM 1035 O O . PHE B 1 36 ? -2.789 19.734 0.644 1 98.62 36 PHE B O 1
ATOM 1042 N N . GLU B 1 37 ? -2.672 21.984 1.052 1 98.25 37 GLU B N 1
ATOM 1043 C CA . GLU B 1 37 ? -4.027 22.094 1.585 1 98.25 37 GLU B CA 1
ATOM 1044 C C . GLU B 1 37 ? -5.066 21.953 0.478 1 98.25 37 GLU B C 1
ATOM 1046 O O . GLU B 1 37 ? -6.25 21.734 0.752 1 98.25 37 GLU B O 1
ATOM 1051 N N . LYS B 1 38 ? -4.602 22.078 -0.766 1 97.31 38 LYS B N 1
ATOM 1052 C CA . LYS B 1 38 ? -5.492 21.906 -1.909 1 97.31 38 LYS B CA 1
ATOM 1053 C C . LYS B 1 38 ? -5.395 20.484 -2.469 1 97.31 38 LYS B C 1
ATOM 1055 O O . LYS B 1 38 ? -6.203 20.094 -3.311 1 97.31 38 LYS B O 1
ATOM 1060 N N . GLY B 1 39 ? -4.457 19.797 -2.068 1 96.94 39 GLY B N 1
ATOM 1061 C CA . GLY B 1 39 ? -4.254 18.438 -2.551 1 96.94 39 GLY B CA 1
ATOM 1062 C C . GLY B 1 39 ? -3.455 18.375 -3.838 1 96.94 39 GLY B C 1
ATOM 1063 O O . GLY B 1 39 ? -3.365 17.312 -4.465 1 96.94 39 GLY B O 1
ATOM 1064 N N . ASP B 1 40 ? -2.82 19.453 -4.207 1 97.12 40 ASP B N 1
ATOM 1065 C CA . ASP B 1 40 ? -2.078 19.547 -5.461 1 97.12 40 ASP B CA 1
ATOM 1066 C C . ASP B 1 40 ? -0.68 18.938 -5.312 1 97.12 40 ASP B C 1
ATOM 1068 O O . ASP B 1 40 ? -0.046 18.578 -6.305 1 97.12 40 ASP B O 1
ATOM 1072 N N . ARG B 1 41 ? -0.154 18.906 -4.09 1 97.38 41 ARG B N 1
ATOM 1073 C CA . ARG B 1 41 ? 1.141 18.312 -3.764 1 97.38 41 ARG B CA 1
ATOM 1074 C C . ARG B 1 41 ? 1.078 17.547 -2.443 1 97.38 41 ARG B C 1
ATOM 1076 O O . ARG B 1 41 ? 0.44 18 -1.489 1 97.38 41 ARG B O 1
ATOM 1083 N N . LYS B 1 42 ? 1.706 16.469 -2.434 1 96.5 42 LYS B N 1
ATOM 1084 C CA . LYS B 1 42 ? 1.775 15.688 -1.198 1 96.5 42 LYS B CA 1
ATOM 1085 C C . LYS B 1 42 ? 3.047 16.016 -0.417 1 96.5 42 LYS B C 1
ATOM 1087 O O . LYS B 1 42 ? 4.145 16.016 -0.979 1 96.5 42 LYS B O 1
ATOM 1092 N N . PRO B 1 43 ? 2.896 16.25 0.842 1 98.38 43 PRO B N 1
ATOM 1093 C CA . PRO B 1 43 ? 4.086 16.5 1.659 1 98.38 43 PRO B CA 1
ATOM 1094 C C . PRO B 1 43 ? 4.984 15.266 1.774 1 98.38 43 PRO B C 1
ATOM 1096 O O . PRO B 1 43 ? 4.508 14.141 1.639 1 98.38 43 PRO B O 1
ATOM 1099 N N . THR B 1 44 ? 6.262 15.516 2.02 1 97.38 44 THR B N 1
ATOM 1100 C CA . THR B 1 44 ? 7.188 14.445 2.369 1 97.38 44 THR B CA 1
ATOM 1101 C C . THR B 1 44 ? 6.992 14.016 3.82 1 97.38 44 THR B C 1
ATOM 1103 O O . THR B 1 44 ? 6.27 14.664 4.574 1 97.38 44 THR B O 1
ATOM 1106 N N . ARG B 1 45 ? 7.625 12.969 4.203 1 96.25 45 ARG B N 1
ATOM 1107 C CA . ARG B 1 45 ? 7.547 12.484 5.578 1 96.25 45 ARG B CA 1
ATOM 1108 C C . ARG B 1 45 ? 8.031 13.555 6.559 1 96.25 45 ARG B C 1
ATOM 1110 O O . ARG B 1 45 ? 7.402 13.781 7.594 1 96.25 45 ARG B O 1
ATOM 1117 N N . ILE B 1 46 ? 9.078 14.125 6.234 1 97.25 46 ILE B N 1
ATOM 1118 C CA . ILE B 1 46 ? 9.648 15.164 7.082 1 97.25 46 ILE B CA 1
ATOM 1119 C C . ILE B 1 46 ? 8.672 16.328 7.211 1 97.25 46 ILE B C 1
ATOM 1121 O O . ILE B 1 46 ? 8.453 16.859 8.305 1 97.25 46 ILE B O 1
ATOM 1125 N N . GLN B 1 47 ? 8.055 16.688 6.168 1 98.38 47 GLN B N 1
ATOM 1126 C CA . GLN B 1 47 ? 7.094 17.781 6.176 1 98.38 47 GLN B CA 1
ATOM 1127 C C . GLN B 1 47 ? 5.871 17.438 7.023 1 98.38 47 GLN B C 1
ATOM 1129 O O . GLN B 1 47 ? 5.312 18.312 7.699 1 98.38 47 GLN B O 1
ATOM 1134 N N . ILE B 1 48 ? 5.516 16.219 6.953 1 98.62 48 ILE B N 1
ATOM 1135 C CA . ILE B 1 48 ? 4.387 15.75 7.754 1 98.62 48 ILE B CA 1
ATOM 1136 C C . ILE B 1 48 ? 4.707 15.922 9.234 1 98.62 48 ILE B C 1
ATOM 1138 O O . ILE B 1 48 ? 3.865 16.391 10.008 1 98.62 48 ILE B O 1
ATOM 1142 N N . ASP B 1 49 ? 5.863 15.562 9.617 1 98.19 49 ASP B N 1
ATOM 1143 C CA . ASP B 1 49 ? 6.262 15.695 11.008 1 98.19 49 ASP B CA 1
ATOM 1144 C C . ASP B 1 49 ? 6.262 17.156 11.445 1 98.19 49 ASP B C 1
ATOM 1146 O O . ASP B 1 49 ? 5.785 17.484 12.539 1 98.19 49 ASP B O 1
ATOM 1150 N N . LYS B 1 50 ? 6.75 17.969 10.625 1 98.75 50 LYS B N 1
ATOM 1151 C CA . LYS B 1 50 ? 6.77 19.406 10.922 1 98.75 50 LYS B CA 1
ATOM 1152 C C . LYS B 1 50 ? 5.355 19.969 11.008 1 98.75 50 LYS B C 1
ATOM 1154 O O . LYS B 1 50 ? 5.059 20.766 11.898 1 98.75 50 LYS B O 1
ATOM 1159 N N . LEU B 1 51 ? 4.531 19.531 10.109 1 98.81 51 LEU B N 1
ATOM 1160 C CA . LEU B 1 51 ? 3.15 20 10.086 1 98.81 51 LEU B CA 1
ATOM 1161 C C . LEU B 1 51 ? 2.398 19.547 11.328 1 98.81 51 LEU B C 1
ATOM 1163 O O . LEU B 1 51 ? 1.608 20.312 11.898 1 98.81 51 LEU B O 1
ATOM 1167 N N . ALA B 1 52 ? 2.666 18.328 11.695 1 98.81 52 ALA B N 1
ATOM 1168 C CA . ALA B 1 52 ? 2.035 17.828 12.914 1 98.81 52 ALA B CA 1
ATOM 1169 C C . ALA B 1 52 ? 2.377 18.703 14.109 1 98.81 52 ALA B C 1
ATOM 1171 O O . ALA B 1 52 ? 1.494 19.078 14.891 1 98.81 52 ALA B O 1
ATOM 1172 N N . THR B 1 53 ? 3.592 19.078 14.18 1 98.62 53 THR B N 1
ATOM 1173 C CA . THR B 1 53 ? 4.062 19.922 15.281 1 98.62 53 THR B CA 1
ATOM 1174 C C . THR B 1 53 ? 3.48 21.328 15.18 1 98.62 53 THR B C 1
ATOM 1176 O O . THR B 1 53 ? 2.914 21.844 16.141 1 98.62 53 THR B O 1
ATOM 1179 N N . ALA B 1 54 ? 3.543 21.875 14.016 1 98.56 54 ALA B N 1
ATOM 1180 C CA . ALA B 1 54 ? 3.111 23.25 13.781 1 98.56 54 ALA B CA 1
ATOM 1181 C C . ALA B 1 54 ? 1.622 23.422 14.07 1 98.56 54 ALA B C 1
ATOM 1183 O O . ALA B 1 54 ? 1.19 24.469 14.57 1 98.56 54 ALA B O 1
ATOM 1184 N N . LEU B 1 55 ? 0.882 22.391 13.844 1 98.75 55 LEU B N 1
ATOM 1185 C CA . LEU B 1 55 ? -0.571 22.5 13.93 1 98.75 55 LEU B CA 1
ATOM 1186 C C . LEU B 1 55 ? -1.096 21.75 15.156 1 98.75 55 LEU B C 1
ATOM 1188 O O . LEU B 1 55 ? -2.309 21.578 15.312 1 98.75 55 LEU B O 1
ATOM 1192 N N . SER B 1 56 ? -0.218 21.25 15.977 1 98.44 56 SER B N 1
ATOM 1193 C CA . SER B 1 56 ? -0.543 20.547 17.219 1 98.44 56 SER B CA 1
ATOM 1194 C C . SER B 1 56 ? -1.439 19.344 16.938 1 98.44 56 SER B C 1
ATOM 1196 O O . SER B 1 56 ? -2.471 19.172 17.594 1 98.44 56 SER B O 1
ATOM 1198 N N . LEU B 1 57 ? -1.017 18.609 15.961 1 98.56 57 LEU B N 1
ATOM 1199 C CA . LEU B 1 57 ? -1.706 17.375 15.609 1 98.56 57 LEU B CA 1
ATOM 1200 C C . LEU B 1 57 ? -0.933 16.156 16.125 1 98.56 57 LEU B C 1
ATOM 1202 O O . LEU B 1 57 ? 0.281 16.234 16.328 1 98.56 57 LEU B O 1
ATOM 1206 N N . ASN B 1 58 ? -1.68 15.109 16.344 1 98.31 58 ASN B N 1
ATOM 1207 C CA . ASN B 1 58 ? -1.021 13.844 16.672 1 98.31 58 ASN 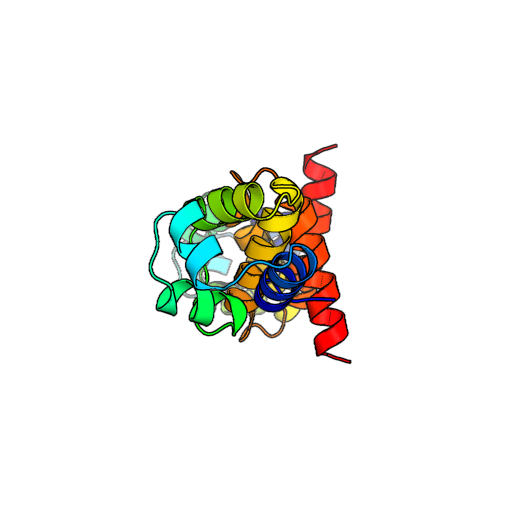B CA 1
ATOM 1208 C C . ASN B 1 58 ? -0.188 13.336 15.5 1 98.31 58 ASN B C 1
ATOM 1210 O O . ASN B 1 58 ? -0.72 13.078 14.422 1 98.31 58 ASN B O 1
ATOM 1214 N N . LYS B 1 59 ? 1.044 13.195 15.656 1 98.06 59 LYS B N 1
ATOM 1215 C CA . LYS B 1 59 ? 1.996 12.844 14.609 1 98.06 59 LYS B CA 1
ATOM 1216 C C . LYS B 1 59 ? 1.635 11.5 13.969 1 98.06 59 LYS B C 1
ATOM 1218 O O . LYS B 1 59 ? 1.564 11.391 12.742 1 98.06 59 LYS B O 1
ATOM 1223 N N . ASN B 1 60 ? 1.361 10.508 14.781 1 98.19 60 ASN B N 1
ATOM 1224 C CA . ASN B 1 60 ? 1.047 9.172 14.273 1 98.19 60 ASN B CA 1
ATOM 1225 C C . ASN B 1 60 ? -0.251 9.172 13.477 1 98.19 60 ASN B C 1
ATOM 1227 O O . ASN B 1 60 ? -0.334 8.531 12.422 1 98.19 60 ASN B O 1
ATOM 1231 N N . GLU B 1 61 ? -1.18 9.914 13.961 1 98.06 61 GLU B N 1
ATOM 1232 C CA . GLU B 1 61 ? -2.451 9.984 13.25 1 98.06 61 GLU B CA 1
ATOM 1233 C C . GLU B 1 61 ? -2.285 10.664 11.891 1 98.06 61 GLU B C 1
ATOM 1235 O O . GLU B 1 61 ? -2.824 10.195 10.891 1 98.06 61 GLU B O 1
ATOM 1240 N N . LEU B 1 62 ? -1.568 11.727 11.898 1 98.56 62 LEU B N 1
ATOM 1241 C CA . LEU B 1 62 ? -1.368 12.453 10.648 1 98.56 62 LEU B CA 1
ATOM 1242 C C . LEU B 1 62 ? -0.569 11.617 9.648 1 98.56 62 LEU B C 1
ATOM 1244 O O . LEU B 1 62 ? -0.864 11.617 8.453 1 98.56 62 LEU B O 1
ATOM 1248 N N . GLN B 1 63 ? 0.42 10.922 10.125 1 98.31 63 GLN B N 1
ATOM 1249 C CA . GLN B 1 63 ? 1.209 10.031 9.273 1 98.31 63 GLN B CA 1
ATOM 1250 C C . GLN B 1 63 ? 0.343 8.93 8.68 1 98.31 63 GLN B C 1
ATOM 1252 O O . GLN B 1 63 ? 0.519 8.555 7.52 1 98.31 63 GLN B O 1
ATOM 1257 N N . ALA B 1 64 ? -0.522 8.438 9.477 1 98.44 64 ALA B N 1
ATOM 1258 C CA . ALA B 1 64 ? -1.407 7.383 8.984 1 98.44 64 ALA B CA 1
ATOM 1259 C C . ALA B 1 64 ? -2.303 7.898 7.867 1 98.44 64 ALA B C 1
ATOM 1261 O O . ALA B 1 64 ? -2.527 7.203 6.871 1 98.44 64 ALA B O 1
ATOM 1262 N N . ILE B 1 65 ? -2.797 9.086 8.062 1 98.44 65 ILE B N 1
ATOM 1263 C CA . ILE B 1 65 ? -3.629 9.688 7.031 1 98.44 65 ILE B CA 1
ATOM 1264 C C . ILE B 1 65 ? -2.809 9.891 5.762 1 98.44 65 ILE B C 1
ATOM 1266 O O . ILE B 1 65 ? -3.256 9.547 4.664 1 98.44 65 ILE B O 1
ATOM 1270 N N . TRP B 1 66 ? -1.622 10.383 5.969 1 98.38 66 TRP B N 1
ATOM 1271 C CA . TRP B 1 66 ? -0.702 10.633 4.859 1 98.38 66 TRP B CA 1
ATOM 1272 C C . TRP B 1 66 ? -0.38 9.336 4.125 1 98.38 66 TRP B C 1
ATOM 1274 O O . TRP B 1 66 ? -0.471 9.273 2.896 1 98.38 66 TRP B O 1
ATOM 1284 N N . LEU B 1 67 ? -0.07 8.312 4.805 1 97.94 67 LEU B N 1
ATOM 1285 C CA . LEU B 1 67 ? 0.281 7.023 4.223 1 97.94 67 LEU B CA 1
ATOM 1286 C C . LEU B 1 67 ? -0.927 6.387 3.545 1 97.94 67 LEU B C 1
ATOM 1288 O O . LEU B 1 67 ? -0.793 5.758 2.494 1 97.94 67 LEU B O 1
ATOM 1292 N N . SER B 1 68 ? -2.064 6.523 4.16 1 98.12 68 SER B N 1
ATOM 1293 C CA . SER B 1 68 ? -3.275 5.992 3.543 1 98.12 68 SER B CA 1
ATOM 1294 C C . SER B 1 68 ? -3.533 6.641 2.186 1 98.12 68 SER B C 1
ATOM 1296 O O . SER B 1 68 ? -3.898 5.957 1.227 1 98.12 68 SER B O 1
ATOM 1298 N N . ASP B 1 69 ? -3.379 7.977 2.176 1 97 69 ASP B N 1
ATOM 1299 C CA . ASP B 1 69 ? -3.566 8.68 0.91 1 97 69 ASP B CA 1
ATOM 1300 C C . ASP B 1 69 ? -2.57 8.195 -0.14 1 97 69 ASP B C 1
ATOM 1302 O O . ASP B 1 69 ? -2.922 8.039 -1.312 1 97 69 ASP B O 1
ATOM 1306 N N . LYS B 1 70 ? -1.386 7.961 0.287 1 96.5 70 LYS B N 1
ATOM 1307 C CA . LYS B 1 70 ? -0.355 7.461 -0.618 1 96.5 70 LYS B CA 1
ATOM 1308 C C . LYS B 1 70 ? -0.71 6.07 -1.142 1 96.5 70 LYS B C 1
ATOM 1310 O O . LYS B 1 70 ? -0.52 5.781 -2.324 1 96.5 70 LYS B O 1
ATOM 1315 N N . LEU B 1 71 ? -1.153 5.207 -0.265 1 97.62 71 LEU B N 1
ATOM 1316 C CA . LEU B 1 71 ? -1.577 3.869 -0.67 1 97.62 71 LEU B CA 1
ATOM 1317 C C . LEU B 1 71 ? -2.68 3.945 -1.721 1 97.62 71 LEU B C 1
ATOM 1319 O O . LEU B 1 71 ? -2.631 3.24 -2.73 1 97.62 71 LEU B O 1
ATOM 1323 N N . LEU B 1 72 ? -3.613 4.812 -1.458 1 96.44 72 LEU B N 1
ATOM 1324 C CA . LEU B 1 72 ? -4.738 4.941 -2.379 1 96.44 72 LEU B CA 1
ATOM 1325 C C . LEU B 1 72 ? -4.27 5.43 -3.746 1 96.44 72 LEU B C 1
ATOM 1327 O O . LEU B 1 72 ? -4.773 4.98 -4.777 1 96.44 72 LEU B O 1
ATOM 1331 N N . ASP B 1 73 ? -3.35 6.352 -3.727 1 95.69 73 ASP B N 1
ATOM 1332 C CA . ASP B 1 73 ? -2.799 6.836 -4.988 1 95.69 73 ASP B CA 1
ATOM 1333 C C . ASP B 1 73 ? -2.127 5.707 -5.766 1 95.69 73 ASP B C 1
ATOM 1335 O O . ASP B 1 73 ? -2.279 5.605 -6.984 1 95.69 73 ASP B O 1
ATOM 1339 N N . SER B 1 74 ? -1.369 4.844 -5.109 1 95.81 74 SER B N 1
ATOM 1340 C CA . SER B 1 74 ? -0.63 3.766 -5.758 1 95.81 74 SER B CA 1
ATOM 1341 C C . SER B 1 74 ? -1.57 2.674 -6.254 1 95.81 74 SER B C 1
ATOM 1343 O O . SER B 1 74 ? -1.23 1.928 -7.176 1 95.81 74 SER B O 1
ATOM 1345 N N . LEU B 1 75 ? -2.74 2.6 -5.703 1 97.44 75 LEU B N 1
ATOM 1346 C CA . LEU B 1 75 ? -3.67 1.511 -5.984 1 97.44 75 LEU B CA 1
ATOM 1347 C C . LEU B 1 75 ? -4.742 1.959 -6.973 1 97.44 75 LEU B C 1
ATOM 1349 O O . LEU B 1 75 ? -5.656 1.192 -7.293 1 97.44 75 LEU B O 1
ATOM 1353 N N . LYS B 1 76 ? -4.738 3.207 -7.422 1 94.88 76 LYS B N 1
ATOM 1354 C CA . LYS B 1 76 ? -5.82 3.836 -8.172 1 94.88 76 LYS B CA 1
ATOM 1355 C C . LYS B 1 76 ? -6.16 3.035 -9.43 1 94.88 76 LYS B C 1
ATOM 1357 O O . LYS B 1 76 ? -7.312 3.02 -9.867 1 94.88 76 LYS B O 1
ATOM 1362 N N . ASN B 1 77 ? -5.293 2.221 -10.031 1 95.44 77 ASN B N 1
ATOM 1363 C CA . ASN B 1 77 ? -5.559 1.502 -11.273 1 95.44 77 ASN B CA 1
ATOM 1364 C C . ASN B 1 77 ? -5.652 -0.003 -11.039 1 95.44 77 ASN B C 1
ATOM 1366 O O . ASN B 1 77 ? -5.703 -0.781 -11.992 1 95.44 77 ASN B O 1
ATOM 1370 N N . GLU B 1 78 ? -5.746 -0.364 -9.805 1 96.62 78 GLU B N 1
ATOM 1371 C CA . GLU B 1 78 ? -5.812 -1.778 -9.445 1 96.62 78 GLU B CA 1
ATOM 1372 C C . GLU B 1 78 ? -7.25 -2.219 -9.203 1 96.62 78 GLU B C 1
ATOM 1374 O O . GLU B 1 78 ? -7.895 -1.76 -8.258 1 96.62 78 GLU B O 1
ATOM 1379 N N . GLU B 1 79 ? -7.652 -3.152 -10.016 1 96.81 79 GLU B N 1
ATOM 1380 C CA . GLU B 1 79 ? -9.031 -3.627 -9.906 1 96.81 79 GLU B CA 1
ATOM 1381 C C . GLU B 1 79 ? -9.266 -4.348 -8.586 1 96.81 79 GLU B C 1
ATOM 1383 O O . GLU B 1 79 ? -10.375 -4.328 -8.047 1 96.81 79 GLU B O 1
ATOM 1388 N N . VAL B 1 80 ? -8.25 -4.914 -7.996 1 97.94 80 VAL B N 1
ATOM 1389 C CA . VAL B 1 80 ? -8.398 -5.754 -6.809 1 97.94 80 VAL B CA 1
ATOM 1390 C C . VAL B 1 80 ? -7.898 -5.004 -5.578 1 97.94 80 VAL B C 1
ATOM 1392 O O . VAL B 1 80 ? -7.594 -5.613 -4.551 1 97.94 80 VAL B O 1
ATOM 1395 N N . ALA B 1 81 ? -7.879 -3.717 -5.637 1 98.12 81 ALA B N 1
ATOM 1396 C CA . ALA B 1 81 ? -7.254 -2.889 -4.609 1 98.12 81 ALA B CA 1
ATOM 1397 C C . ALA B 1 81 ? -7.93 -3.088 -3.256 1 98.12 81 ALA B C 1
ATOM 1399 O O . ALA B 1 81 ? -7.258 -3.234 -2.232 1 98.12 81 ALA B O 1
ATOM 1400 N N . LEU B 1 82 ? -9.219 -3.08 -3.227 1 98.19 82 LEU B N 1
ATOM 1401 C CA . LEU B 1 82 ? -9.953 -3.217 -1.969 1 98.19 82 LEU B CA 1
ATOM 1402 C C . LEU B 1 82 ? -9.648 -4.555 -1.306 1 98.19 82 LEU B C 1
ATOM 1404 O O . LEU B 1 82 ? -9.375 -4.609 -0.104 1 98.19 82 LEU B O 1
ATOM 1408 N N . GLU B 1 83 ? -9.672 -5.57 -2.043 1 98.19 83 GLU B N 1
ATOM 1409 C CA . GLU B 1 83 ? -9.352 -6.898 -1.527 1 98.19 83 GLU B CA 1
ATOM 1410 C C . GLU B 1 83 ? -7.914 -6.953 -1.007 1 98.19 83 GLU B C 1
ATOM 1412 O O . GLU B 1 83 ? -7.652 -7.539 0.046 1 98.19 83 GLU B O 1
ATOM 1417 N N . ALA B 1 84 ? -7.016 -6.391 -1.72 1 98.44 84 ALA B N 1
ATOM 1418 C CA . ALA B 1 84 ? -5.605 -6.391 -1.34 1 98.44 84 ALA B CA 1
ATOM 1419 C C . ALA B 1 84 ? -5.395 -5.648 -0.023 1 98.44 84 ALA B C 1
ATOM 1421 O O . ALA B 1 84 ? -4.641 -6.105 0.841 1 98.44 84 ALA B O 1
ATOM 1422 N N . LEU B 1 85 ? -6.02 -4.547 0.115 1 98.56 85 LEU B N 1
ATOM 1423 C CA . LEU B 1 85 ? -5.926 -3.779 1.353 1 98.56 85 LEU B CA 1
ATOM 1424 C C . LEU B 1 85 ? -6.441 -4.59 2.535 1 98.56 85 LEU B C 1
ATOM 1426 O O . LEU B 1 85 ? -5.793 -4.648 3.584 1 98.56 85 LEU B O 1
ATOM 1430 N N . LYS B 1 86 ? -7.566 -5.148 2.338 1 98.06 86 LYS B N 1
ATOM 1431 C CA . LYS B 1 86 ? -8.172 -5.953 3.395 1 98.06 86 LYS B CA 1
ATOM 1432 C C . LYS B 1 86 ? -7.266 -7.117 3.787 1 98.06 86 LYS B C 1
ATOM 1434 O O . LYS B 1 86 ? -7.051 -7.371 4.973 1 98.06 86 LYS B O 1
ATOM 1439 N N . LEU B 1 87 ? -6.75 -7.789 2.85 1 98.06 87 LEU B N 1
ATOM 1440 C CA . LEU B 1 87 ? -5.871 -8.93 3.096 1 98.06 87 LEU B CA 1
ATOM 1441 C C . LEU B 1 87 ? -4.602 -8.484 3.82 1 98.06 87 LEU B C 1
ATOM 1443 O O . LEU B 1 87 ? -4.148 -9.148 4.754 1 98.06 87 LEU B O 1
ATOM 1447 N N . ALA B 1 88 ? -4.031 -7.43 3.355 1 97.88 88 ALA B N 1
ATOM 1448 C CA . ALA B 1 88 ? -2.818 -6.91 3.986 1 97.88 88 ALA B CA 1
ATOM 1449 C C . ALA B 1 88 ? -3.066 -6.57 5.453 1 97.88 88 ALA B C 1
ATOM 1451 O O . ALA B 1 88 ? -2.232 -6.863 6.312 1 97.88 88 ALA B O 1
ATOM 1452 N N . GLU B 1 89 ? -4.16 -5.895 5.68 1 97.94 89 GLU B N 1
ATOM 1453 C CA . GLU B 1 89 ? -4.52 -5.547 7.051 1 97.94 89 GLU B CA 1
ATOM 1454 C C . GLU B 1 89 ? -4.625 -6.793 7.926 1 97.94 89 GLU B C 1
ATOM 1456 O O . GLU B 1 89 ? -4.078 -6.828 9.031 1 97.94 89 GLU B O 1
ATOM 1461 N N . ILE B 1 90 ? -5.277 -7.809 7.441 1 97.25 90 ILE B N 1
ATOM 1462 C CA . ILE B 1 90 ? -5.48 -9.047 8.18 1 97.25 90 ILE B CA 1
ATOM 1463 C C . ILE B 1 90 ? -4.137 -9.727 8.438 1 97.25 90 ILE B C 1
ATOM 1465 O O . ILE B 1 90 ? -3.855 -10.156 9.562 1 97.25 90 ILE B O 1
ATOM 1469 N N . LYS B 1 91 ? -3.338 -9.828 7.422 1 96.31 91 LYS B N 1
ATOM 1470 C CA . LYS B 1 91 ? -2.027 -10.453 7.562 1 96.31 91 LYS B CA 1
ATOM 1471 C C . LYS B 1 91 ? -1.174 -9.711 8.594 1 96.31 91 LYS B C 1
ATOM 1473 O O . LYS B 1 91 ? -0.452 -10.344 9.367 1 96.31 91 LYS B O 1
ATOM 1478 N N . MET B 1 92 ? -1.273 -8.398 8.539 1 96.25 92 MET B N 1
ATOM 1479 C CA . MET B 1 92 ? -0.492 -7.598 9.477 1 96.25 92 MET B CA 1
ATOM 1480 C C . MET B 1 92 ? -0.944 -7.855 10.914 1 96.25 92 MET B C 1
ATOM 1482 O O . MET B 1 92 ? -0.116 -7.961 11.82 1 96.25 92 MET B O 1
ATOM 1486 N N . ILE B 1 93 ? -2.211 -7.93 11.125 1 95.94 93 ILE B N 1
ATOM 1487 C CA . ILE B 1 93 ? -2.762 -8.18 12.445 1 95.94 93 ILE B CA 1
ATOM 1488 C C . ILE B 1 93 ? -2.291 -9.547 12.945 1 95.94 93 ILE B C 1
ATOM 1490 O O . ILE B 1 93 ? -1.903 -9.688 14.109 1 95.94 93 ILE B O 1
ATOM 1494 N N . LYS B 1 94 ? -2.24 -10.492 12.094 1 94.31 94 LYS B N 1
ATOM 1495 C CA . LYS B 1 94 ? -1.857 -11.852 12.469 1 94.31 94 LYS B CA 1
ATOM 1496 C C . LYS B 1 94 ? -0.362 -11.938 12.758 1 94.31 94 LYS B C 1
ATOM 1498 O O . LYS B 1 94 ? 0.071 -12.758 13.57 1 94.31 94 LYS B O 1
ATOM 1503 N N . SER B 1 95 ? 0.408 -11.148 12.008 1 89.88 95 SER B N 1
ATOM 1504 C CA . SER B 1 95 ? 1.853 -11.156 12.219 1 89.88 95 SER B CA 1
ATOM 1505 C C . SER B 1 95 ? 2.23 -10.445 13.516 1 89.88 95 SER B C 1
ATOM 1507 O O . SER B 1 95 ? 3.295 -10.703 14.078 1 89.88 95 SER B O 1
ATOM 1509 N N . ARG B 1 96 ? 1.449 -9.539 14 1 81.75 96 ARG B N 1
ATOM 1510 C CA . ARG B 1 96 ? 1.71 -8.812 15.234 1 81.75 96 ARG B CA 1
ATOM 1511 C C . ARG B 1 96 ? 1.246 -9.617 16.453 1 81.75 96 ARG B C 1
ATOM 1513 O O . ARG B 1 96 ? 1.72 -9.391 17.562 1 81.75 96 ARG B O 1
ATOM 1520 N N . LYS B 1 97 ? 0.402 -10.492 16.25 1 71.88 97 LYS B N 1
ATOM 1521 C CA . LYS B 1 97 ? 0.03 -11.406 17.328 1 71.88 97 LYS B CA 1
ATOM 1522 C C . LYS B 1 97 ? 1.074 -12.508 17.5 1 71.88 97 LYS B C 1
ATOM 1524 O O . LYS B 1 97 ? 1.335 -12.953 18.625 1 71.88 97 LYS B O 1
#

Secondary structure (DSSP, 8-state):
---HHHHHHHHHHHTT--HHHHHHHTT--HHHHHHHHHTSSPPPHHHHHHHHHHTT--HHHHHHHHHHHHHHHHTTT-TTHHHHHHHHHHHHHHHH-/---HHHHHHHHHHHTT--HHHHHHHTT--HHHHHHHHHTSSPPPHHHHHHHHHHTT--HHHHHHHHHHHHHHHHTTT-TTHHHHHHHHHHHHHHHH-

Radius of gyration: 20.94 Å; Cα contacts (8 Å, |Δi|>4): 214; chains: 2; bounding box: 35×65×38 Å

Solvent-accessible surface area (backbone atoms only — not comparable to full-atom values): 10474 Å² total; per-residue (Å²): 134,80,51,55,20,50,48,51,42,51,42,34,52,75,70,67,49,52,63,58,55,51,14,58,68,57,72,51,51,43,67,57,50,52,29,30,42,70,60,76,40,80,73,51,72,69,51,47,52,37,47,17,62,69,53,72,44,61,52,64,60,52,49,16,44,48,47,14,52,50,51,48,62,74,34,70,84,42,92,42,39,64,58,11,36,51,49,30,41,51,52,50,54,60,70,72,103,133,81,52,56,21,51,48,50,42,52,42,35,53,74,70,67,49,50,64,58,55,53,13,59,68,54,73,52,51,42,67,57,50,50,29,30,42,69,60,76,41,80,75,52,72,69,50,47,53,36,46,18,60,68,52,72,43,60,51,65,59,51,49,16,45,47,49,13,53,50,51,47,62,75,35,70,84,43,92,43,36,65,58,12,35,51,50,30,41,52,52,51,56,60,70,73,102

Organism: Flavobacterium indicum (strain DSM 17447 / CIP 109464 / GPTSA100-9) (NCBI:txid1094466)

InterPro domains:
  IPR001387 Cro/C1-type, helix-turn-helix domain [PS50943] (8-62)
  IPR001387 Cro/C1-type, helix-turn-helix domain [SM00530] (7-62)
  IPR001387 Cro/C1-type, helix-turn-helix domain [cd00093] (5-62)
  IPR010982 Lambda repressor-like, DNA-binding domain superfamily [G3DSA:1.10.260.40] (1-65)
  IPR010982 Lambda repressor-like, DNA-binding domain superfamily [SSF47413] (2-63)

pLDDT: mean 96.99, std 4.22, range [71.88, 98.81]

Nearest PDB structures (foldseek):
  6jq1-assembly1_A  TM=9.185E-01  e=5.964E-04  Deinococcus geothermalis DSM 11300
  2b5a-assembly1_A  TM=8.800E-01  e=1.968E-03  [Bacillus] caldolyticus
  3f52-assembly1_A  TM=8.379E-01  e=1.421E-03  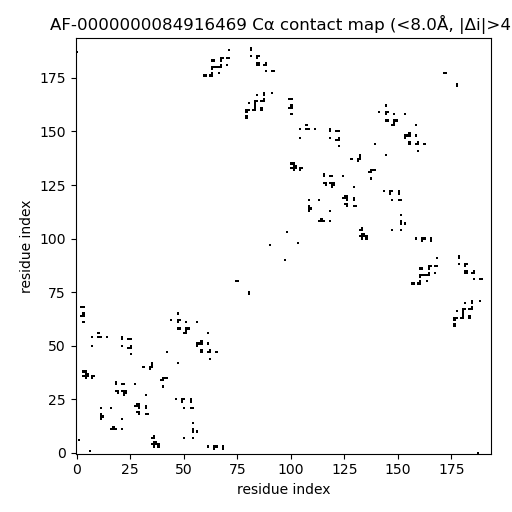Corynebacterium glutamicum
  3jxc-assembly1_L  TM=9.389E-01  e=6.496E-03  Lederbergvirus P22
  2icp-assembly1_A  TM=8.511E-01  e=3.986E-03  Escherichia coli CFT073

Foldseek 3Di:
DDALLCVLVVLCVVVPHDLCQLCVQQVHDSVVSVCSNVVVDQDDLSSLQSSCVSSVHDSVVSVVSSVVVVLCVVCVPPPCSVVVVVVVVVVVVVVVD/DDALLCVLVVLCVVVPHDLCQLCVQQVHDSVVSVCSNVVVDQDDLSSLQSSCVSSVHDSVVSVVSSVVVVLCVVCVPPPCSVVVVVVVVVVVVVVVD

Sequence (194 aa):
MESLAEVLKSAREAKGLLLREVAYLIDSDTALVSKFEKGDRKPTRIQIDKLATALSLNKNELQAIWLSDKLLDSLKNEEVALEALKLAEIKMIKSRKMESLAEVLKSAREAKGLLLREVAYLIDSDTALVSKFEKGDRKPTRIQIDKLATALSLNKNELQAIWLSDKLLDSLKNEEVALEALKLAEIKMIKSRK